Protein AF-A0AB39QKL4-F1 (afdb_monomer_lite)

Sequence (210 aa):
MATTRTFLSDTDLDTLMGALCAEGLPVATLDQIDAANQEAAQIGRTLATQVVADGGHAFLGTPGTDGARLRRMLRPRLRMVLAAFSSGAARLCPHTDQIRPHLLVCDPPALSCMKPACLAAASAERERIGLQWDHQCDACGRRTQTLTPYLLALGPLTISGHLCDSCSRDTATATLDAAESVQALSRKAPCPCGSGRRFKRCHGSTRATA

Structure (mmCIF, N/CA/C/O backbone):
data_AF-A0AB39QKL4-F1
#
_entry.id   AF-A0AB39QKL4-F1
#
loop_
_atom_site.group_PDB
_atom_site.id
_atom_site.type_symbol
_atom_site.label_atom_id
_atom_site.label_alt_id
_atom_site.label_comp_id
_atom_site.label_asym_id
_atom_site.label_entity_id
_atom_site.label_seq_id
_atom_site.pdbx_PDB_ins_code
_atom_site.Cartn_x
_atom_site.Cartn_y
_atom_site.Cartn_z
_atom_site.occupancy
_atom_site.B_iso_or_equiv
_atom_site.auth_seq_id
_atom_site.auth_comp_id
_atom_site.auth_asym_id
_atom_site.auth_atom_id
_atom_site.pdbx_PDB_model_num
ATOM 1 N N . MET A 1 1 ? -21.820 -7.305 11.322 1.00 44.28 1 MET A N 1
ATOM 2 C CA . MET A 1 1 ? -20.900 -8.466 11.303 1.00 44.28 1 MET A CA 1
ATOM 3 C C . MET A 1 1 ? -19.538 -7.974 11.752 1.00 44.28 1 MET A C 1
ATOM 5 O O . MET A 1 1 ? -19.144 -6.912 11.294 1.00 44.28 1 MET A O 1
ATOM 9 N N . ALA A 1 2 ? -18.857 -8.671 12.662 1.00 48.56 2 ALA A N 1
ATOM 10 C CA . ALA A 1 2 ? -17.497 -8.302 13.051 1.00 48.56 2 ALA A CA 1
ATOM 11 C C . ALA A 1 2 ? -16.547 -8.564 11.868 1.00 48.56 2 ALA A C 1
ATOM 13 O O . ALA A 1 2 ? -16.307 -9.716 11.509 1.00 48.56 2 ALA A O 1
ATOM 14 N N . THR A 1 3 ? -16.055 -7.504 11.229 1.00 66.69 3 THR A N 1
ATOM 15 C CA . THR A 1 3 ? -15.073 -7.576 10.143 1.00 66.69 3 THR A CA 1
ATOM 16 C C . THR A 1 3 ? -13.717 -7.934 10.747 1.00 66.69 3 THR A C 1
ATOM 18 O O . THR A 1 3 ? -13.054 -7.119 11.384 1.00 66.69 3 THR A O 1
ATOM 21 N N . THR A 1 4 ? -13.317 -9.199 10.622 1.00 81.62 4 THR A N 1
ATOM 22 C CA . THR A 1 4 ? -12.030 -9.674 11.147 1.00 81.62 4 THR A CA 1
ATOM 23 C C . THR A 1 4 ? -11.013 -9.715 10.014 1.00 81.62 4 THR A C 1
ATOM 25 O O . THR A 1 4 ? -11.306 -10.255 8.952 1.00 81.62 4 THR A O 1
ATOM 28 N N . ARG A 1 5 ? -9.821 -9.150 10.235 1.00 89.62 5 ARG A N 1
ATOM 29 C CA . ARG A 1 5 ? -8.696 -9.251 9.296 1.00 89.62 5 ARG A CA 1
ATOM 30 C C . ARG A 1 5 ? -7.990 -10.591 9.464 1.00 89.62 5 ARG A C 1
ATOM 32 O O . ARG A 1 5 ? -7.639 -10.975 10.580 1.00 89.62 5 ARG A O 1
ATOM 39 N N . THR A 1 6 ? -7.750 -11.277 8.357 1.00 91.94 6 THR A N 1
ATOM 40 C CA . THR A 1 6 ? -6.961 -12.505 8.287 1.00 91.94 6 THR A CA 1
ATOM 41 C C . THR A 1 6 ? -5.550 -12.182 7.814 1.00 91.94 6 THR A C 1
ATOM 43 O O . THR A 1 6 ? -5.356 -11.561 6.773 1.00 91.94 6 THR A O 1
ATOM 46 N N . PHE A 1 7 ? -4.553 -12.636 8.569 1.00 92.00 7 PHE A N 1
ATOM 47 C CA . PHE A 1 7 ? -3.142 -12.448 8.246 1.00 92.00 7 PHE A CA 1
ATOM 48 C C . PHE A 1 7 ? -2.538 -13.792 7.857 1.00 92.00 7 PHE A C 1
ATOM 50 O O . PHE A 1 7 ? -2.534 -14.724 8.660 1.00 92.00 7 PHE A O 1
ATOM 57 N N . LEU A 1 8 ? -2.038 -13.894 6.626 1.00 90.19 8 LEU A N 1
ATOM 58 C CA . LEU A 1 8 ? -1.420 -15.124 6.136 1.00 90.19 8 LEU A CA 1
ATOM 59 C C . LEU A 1 8 ? -0.095 -15.422 6.845 1.00 90.19 8 LEU A C 1
ATOM 61 O O . LEU A 1 8 ? 0.721 -14.517 7.089 1.00 90.19 8 LEU A O 1
ATOM 65 N N . SER A 1 9 ? 0.141 -16.713 7.093 1.00 90.69 9 SER A N 1
ATOM 66 C CA . SER A 1 9 ? 1.425 -17.214 7.581 1.00 90.69 9 SER A CA 1
ATOM 67 C C . SER A 1 9 ? 2.543 -16.966 6.560 1.00 90.69 9 SER A C 1
ATOM 69 O O . SER A 1 9 ? 2.296 -16.599 5.409 1.00 90.69 9 SER A O 1
ATOM 71 N N . ASP A 1 10 ? 3.802 -17.093 6.988 1.00 88.31 10 ASP A N 1
ATOM 72 C CA . ASP A 1 10 ? 4.949 -16.953 6.078 1.00 88.31 10 ASP A CA 1
ATOM 73 C C . ASP A 1 10 ? 4.904 -18.010 4.966 1.00 88.31 10 ASP A C 1
ATOM 75 O O . ASP A 1 10 ? 5.134 -17.681 3.804 1.00 88.31 10 ASP A O 1
ATOM 79 N N . THR A 1 11 ? 4.528 -19.240 5.320 1.00 91.19 11 THR A N 1
ATOM 80 C CA . THR A 1 11 ? 4.404 -20.370 4.397 1.00 91.19 11 THR A CA 1
ATOM 81 C C . THR A 1 11 ? 3.313 -20.141 3.355 1.00 91.19 11 THR A C 1
ATOM 83 O O . THR A 1 11 ? 3.580 -20.271 2.163 1.00 91.19 11 THR A O 1
ATOM 86 N N . ASP A 1 12 ? 2.108 -19.740 3.778 1.00 91.44 12 ASP A N 1
ATOM 87 C CA . ASP A 1 12 ? 0.986 -19.516 2.851 1.00 91.44 12 ASP A CA 1
ATOM 88 C C . ASP A 1 12 ? 1.306 -18.406 1.848 1.00 91.44 12 ASP A C 1
ATOM 90 O O . ASP A 1 12 ? 0.964 -18.483 0.665 1.00 91.44 12 ASP A O 1
ATOM 94 N N . LEU A 1 13 ? 2.000 -17.367 2.317 1.00 89.81 13 LEU A N 1
ATOM 95 C CA . LEU A 1 13 ? 2.409 -16.268 1.462 1.00 89.81 13 LEU A CA 1
ATOM 96 C C . LEU A 1 13 ? 3.478 -16.699 0.450 1.00 89.81 13 LEU A C 1
ATOM 98 O O . LEU A 1 13 ? 3.406 -16.289 -0.705 1.00 89.81 13 LEU A O 1
ATOM 102 N N . ASP A 1 14 ? 4.440 -17.537 0.843 1.00 88.12 14 ASP A N 1
ATOM 103 C CA . ASP A 1 14 ? 5.435 -18.082 -0.086 1.00 88.12 14 ASP A CA 1
ATOM 104 C C . ASP A 1 14 ? 4.800 -18.946 -1.176 1.00 88.12 14 ASP A C 1
ATOM 106 O O . ASP A 1 14 ? 5.176 -18.830 -2.347 1.00 88.12 14 ASP A O 1
ATOM 110 N N . THR A 1 15 ? 3.809 -19.764 -0.814 1.00 89.19 15 THR A N 1
ATOM 111 C CA . THR A 1 15 ? 3.026 -20.545 -1.777 1.00 89.19 15 THR A CA 1
ATOM 112 C C . THR A 1 15 ? 2.304 -19.631 -2.765 1.00 89.19 15 THR A C 1
ATOM 114 O O . THR A 1 15 ? 2.430 -19.822 -3.976 1.00 89.19 15 THR A O 1
ATOM 117 N N . LEU A 1 16 ? 1.614 -18.595 -2.275 1.00 86.69 16 LEU A N 1
ATOM 118 C CA . LEU A 1 16 ? 0.920 -17.624 -3.126 1.00 86.69 16 LEU A CA 1
ATOM 119 C C . LEU A 1 16 ? 1.888 -16.906 -4.077 1.00 86.69 16 LEU A C 1
ATOM 121 O O . LEU A 1 16 ? 1.637 -16.818 -5.277 1.00 86.69 16 LEU A O 1
ATOM 125 N N . MET A 1 17 ? 3.013 -16.414 -3.558 1.00 84.69 17 MET A N 1
ATOM 126 C CA . MET A 1 17 ? 4.015 -15.703 -4.355 1.00 84.69 17 MET A CA 1
ATOM 127 C C . MET A 1 17 ? 4.673 -16.597 -5.411 1.00 84.69 17 MET A C 1
ATOM 129 O O . MET A 1 17 ? 5.060 -16.097 -6.463 1.00 84.69 17 MET A O 1
ATOM 133 N N . GLY A 1 18 ? 4.789 -17.904 -5.156 1.00 82.50 18 GLY A N 1
ATOM 134 C CA . GLY A 1 18 ? 5.235 -18.875 -6.155 1.00 82.50 18 GLY A CA 1
ATOM 135 C C . GLY A 1 18 ? 4.231 -19.082 -7.294 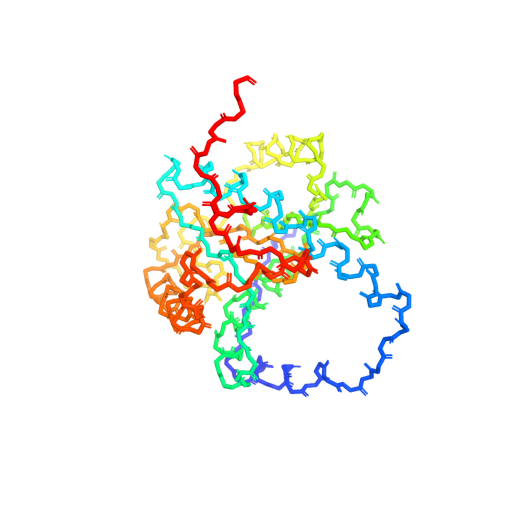1.00 82.50 18 GLY A C 1
ATOM 136 O O . GLY A 1 18 ? 4.643 -19.315 -8.427 1.00 82.50 18 GLY A O 1
ATOM 137 N N . ALA A 1 19 ? 2.932 -18.960 -7.009 1.00 80.62 19 ALA A N 1
ATOM 138 C CA . ALA A 1 19 ? 1.860 -19.186 -7.979 1.00 80.62 19 ALA A CA 1
ATOM 139 C C . ALA A 1 19 ? 1.589 -17.987 -8.909 1.00 80.62 19 ALA A C 1
ATOM 141 O O . ALA A 1 19 ? 1.130 -18.181 -10.032 1.00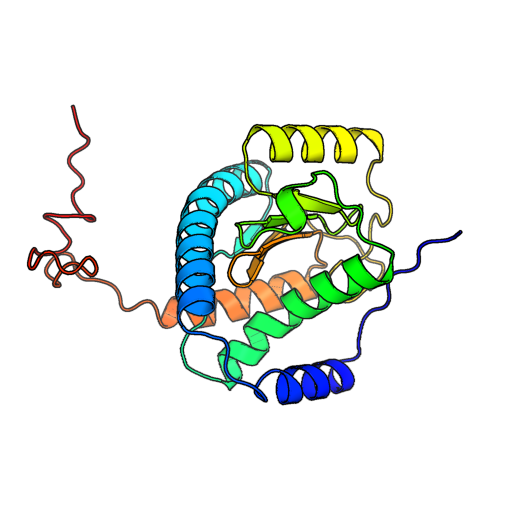 80.62 19 ALA A O 1
ATOM 142 N N . LEU A 1 20 ? 1.899 -16.754 -8.486 1.00 70.06 20 LEU A N 1
ATOM 143 C CA . LEU A 1 20 ? 1.610 -15.518 -9.239 1.00 70.06 20 LEU A CA 1
ATOM 144 C C . LEU A 1 20 ? 2.357 -15.374 -10.589 1.00 70.06 20 LEU A C 1
ATOM 146 O O . LEU A 1 20 ? 2.131 -14.400 -11.300 1.00 70.06 20 LEU A O 1
ATOM 150 N N . CYS A 1 21 ? 3.210 -16.328 -10.975 1.00 57.06 21 CYS A N 1
ATOM 151 C CA . CYS A 1 21 ? 4.013 -16.292 -12.206 1.00 57.06 21 CYS A CA 1
ATOM 152 C C . CYS A 1 21 ? 3.457 -17.145 -13.371 1.00 57.06 21 CYS A C 1
ATOM 154 O O . CYS A 1 21 ? 4.205 -17.438 -14.302 1.00 57.06 21 CYS A O 1
ATOM 156 N N . ALA A 1 22 ? 2.199 -17.599 -13.320 1.00 49.03 22 ALA A N 1
ATOM 157 C CA . ALA A 1 22 ? 1.732 -18.694 -14.181 1.00 49.03 22 ALA A CA 1
ATOM 158 C C . ALA A 1 22 ? 1.174 -18.305 -15.569 1.00 49.03 22 ALA A C 1
ATOM 160 O O . ALA A 1 22 ? 1.175 -19.157 -16.452 1.00 49.03 22 ALA A O 1
ATOM 161 N N . GLU A 1 23 ? 0.740 -17.063 -15.818 1.00 58.62 23 GLU A N 1
ATOM 162 C CA . GLU A 1 23 ? 0.149 -16.677 -17.114 1.00 58.62 23 GLU A CA 1
ATOM 163 C C . GLU A 1 23 ? 0.584 -15.276 -17.571 1.00 58.62 23 GLU A C 1
ATOM 165 O O . GLU A 1 23 ? 0.735 -14.353 -16.770 1.00 58.62 23 GLU A O 1
ATOM 170 N N . GLY A 1 24 ? 0.814 -15.120 -18.879 1.00 62.31 24 GLY A N 1
ATOM 171 C CA . GLY A 1 24 ? 1.211 -13.849 -19.486 1.00 62.31 24 GLY A CA 1
ATOM 172 C C . GLY A 1 24 ? 0.014 -12.924 -19.716 1.00 62.31 24 GLY A C 1
ATOM 173 O O . GLY A 1 24 ? -1.009 -13.345 -20.250 1.00 62.31 24 GLY A O 1
ATOM 174 N N . LEU A 1 25 ? 0.152 -11.650 -19.347 1.00 72.94 25 LEU A N 1
ATOM 175 C CA . LEU A 1 25 ? -0.855 -10.622 -19.622 1.00 72.94 25 LEU A CA 1
ATOM 176 C C . LEU A 1 25 ? -0.749 -10.111 -21.073 1.00 72.94 25 LEU A C 1
ATOM 178 O O . LEU A 1 25 ? 0.354 -10.070 -21.625 1.00 72.94 25 LEU A O 1
ATOM 182 N N . PRO A 1 26 ? -1.857 -9.660 -21.695 1.00 82.06 26 PRO A N 1
ATOM 183 C CA . PRO A 1 26 ? -1.807 -8.982 -22.989 1.00 82.06 26 PRO A CA 1
ATOM 184 C C . PRO A 1 26 ? -0.900 -7.743 -22.952 1.00 82.06 26 PRO A C 1
ATOM 186 O O . PRO A 1 26 ? -0.911 -6.996 -21.975 1.00 82.06 26 PRO A O 1
ATOM 189 N N . VAL A 1 27 ? -0.176 -7.463 -24.043 1.00 74.38 27 VAL A N 1
ATOM 190 C CA . VAL A 1 27 ? 0.754 -6.313 -24.134 1.00 74.38 27 VAL A CA 1
ATOM 191 C C . VAL A 1 27 ? 0.062 -4.986 -23.816 1.00 74.38 27 VAL A C 1
ATOM 193 O O . VAL A 1 27 ? 0.570 -4.209 -23.021 1.00 74.38 27 VAL A O 1
ATOM 196 N N . ALA A 1 28 ? -1.147 -4.761 -24.336 1.00 75.50 28 ALA A N 1
ATOM 197 C CA . ALA A 1 28 ? -1.905 -3.543 -24.043 1.00 75.50 28 ALA A CA 1
ATOM 198 C C . ALA A 1 28 ? -2.238 -3.386 -22.545 1.00 75.50 28 ALA A C 1
ATOM 200 O O . ALA A 1 28 ? -2.311 -2.271 -22.035 1.00 75.50 28 ALA A O 1
ATOM 201 N N . THR A 1 29 ? -2.432 -4.495 -21.826 1.00 75.44 29 THR A N 1
ATOM 202 C CA . THR A 1 29 ? -2.633 -4.487 -20.372 1.00 75.44 29 THR A CA 1
ATOM 203 C C . THR A 1 29 ? -1.330 -4.164 -19.647 1.00 75.44 29 THR A C 1
ATOM 205 O O . THR A 1 29 ? -1.352 -3.392 -18.692 1.00 75.44 29 THR A O 1
ATOM 208 N N . LEU A 1 30 ? -0.198 -4.701 -20.115 1.00 75.75 30 LEU A N 1
ATOM 209 C CA . LEU A 1 30 ? 1.127 -4.364 -19.588 1.00 75.75 30 LEU A CA 1
ATOM 210 C C . LEU A 1 30 ? 1.436 -2.872 -19.770 1.00 75.75 30 LEU A C 1
ATOM 212 O O . LEU A 1 30 ? 1.795 -2.219 -18.797 1.00 75.75 30 LEU A O 1
ATOM 216 N N . ASP A 1 31 ? 1.176 -2.307 -20.952 1.00 74.00 31 ASP A N 1
ATOM 217 C CA . ASP A 1 31 ? 1.364 -0.875 -21.225 1.00 74.00 31 ASP A CA 1
ATOM 218 C C . ASP A 1 31 ? 0.502 0.004 -20.303 1.00 74.00 31 ASP A C 1
ATOM 220 O O . ASP A 1 31 ? 0.953 1.031 -19.791 1.00 74.00 31 ASP A O 1
ATOM 224 N N . GLN A 1 32 ? -0.749 -0.402 -20.051 1.00 79.00 32 GLN A N 1
ATOM 225 C CA . GLN A 1 32 ? -1.641 0.297 -19.119 1.00 79.00 32 GLN A CA 1
ATOM 226 C C . GLN A 1 32 ? -1.157 0.203 -17.669 1.00 79.00 32 GLN A C 1
ATOM 228 O O . GLN A 1 32 ? -1.232 1.191 -16.935 1.00 79.00 32 GLN A O 1
ATOM 233 N N . ILE A 1 33 ? -0.647 -0.959 -17.252 1.00 80.31 33 ILE A N 1
ATOM 234 C CA . ILE A 1 33 ? -0.045 -1.147 -15.928 1.00 80.31 33 ILE A CA 1
ATOM 235 C C . ILE A 1 33 ? 1.204 -0.275 -15.794 1.00 80.31 33 ILE A C 1
ATOM 237 O O . ILE A 1 33 ? 1.368 0.389 -14.774 1.00 80.31 33 ILE A O 1
ATOM 241 N N . ASP A 1 34 ? 2.049 -0.214 -16.819 1.00 77.12 34 ASP A N 1
ATOM 242 C CA . ASP A 1 34 ? 3.257 0.607 -16.818 1.00 77.12 34 ASP A CA 1
ATOM 243 C C . ASP A 1 34 ? 2.939 2.103 -16.781 1.00 77.12 34 ASP A C 1
ATOM 245 O O . ASP A 1 34 ? 3.549 2.844 -16.005 1.00 77.12 34 ASP A O 1
ATOM 249 N N . ALA A 1 35 ? 1.933 2.554 -17.532 1.00 80.75 35 ALA A N 1
ATOM 250 C CA . ALA A 1 35 ? 1.441 3.926 -17.444 1.00 80.75 35 ALA A CA 1
ATOM 251 C C . ALA A 1 35 ? 0.910 4.245 -16.034 1.00 80.75 35 ALA A C 1
ATOM 253 O O . ALA A 1 35 ? 1.275 5.268 -15.447 1.00 80.75 35 ALA A O 1
ATOM 254 N N . ALA A 1 36 ? 0.113 3.344 -15.450 1.00 81.56 36 ALA A N 1
ATOM 255 C CA . ALA A 1 36 ? -0.385 3.492 -14.086 1.00 81.56 36 ALA A CA 1
ATOM 256 C C . ALA A 1 36 ? 0.752 3.470 -13.047 1.00 81.56 36 ALA A C 1
ATOM 258 O O . ALA A 1 36 ? 0.715 4.237 -12.091 1.00 81.56 36 ALA A O 1
ATOM 259 N N . ASN A 1 37 ? 1.797 2.660 -13.237 1.00 81.00 37 ASN A N 1
ATOM 260 C CA . ASN A 1 37 ? 2.985 2.640 -12.376 1.00 81.00 37 ASN A CA 1
ATOM 261 C C . ASN A 1 37 ? 3.710 3.992 -12.385 1.00 81.00 37 ASN A C 1
ATOM 263 O O . ASN A 1 37 ? 4.100 4.503 -11.332 1.00 81.00 37 ASN A O 1
ATOM 267 N N . GLN A 1 38 ? 3.885 4.592 -13.565 1.00 81.00 38 GLN A N 1
ATOM 268 C CA . GLN A 1 38 ? 4.537 5.896 -13.708 1.00 81.00 38 GLN A CA 1
ATOM 269 C C . GLN A 1 38 ? 3.711 7.016 -13.063 1.00 81.00 38 GLN A C 1
ATOM 271 O O . GLN A 1 38 ? 4.260 7.854 -12.340 1.00 81.00 38 GLN A O 1
ATOM 276 N N . GLU A 1 39 ? 2.393 7.007 -13.272 1.00 81.75 39 GLU A N 1
ATOM 277 C CA . GLU A 1 39 ? 1.468 7.958 -12.650 1.00 81.75 39 GLU A CA 1
ATOM 278 C C . GLU A 1 39 ? 1.455 7.794 -11.118 1.00 81.75 39 GLU A C 1
ATOM 280 O O . GLU A 1 39 ? 1.603 8.776 -10.385 1.00 81.75 39 GLU A O 1
ATOM 285 N N . ALA A 1 40 ? 1.388 6.554 -10.621 1.00 81.38 40 ALA A N 1
ATOM 286 C CA . ALA A 1 40 ? 1.445 6.235 -9.195 1.00 81.38 40 ALA A CA 1
ATOM 287 C C . ALA A 1 40 ? 2.757 6.707 -8.558 1.00 81.38 40 ALA A C 1
ATOM 289 O O . ALA A 1 40 ? 2.739 7.279 -7.471 1.00 81.38 40 ALA A O 1
ATOM 290 N N . ALA A 1 41 ? 3.894 6.545 -9.240 1.00 77.88 41 ALA A N 1
ATOM 291 C CA . ALA A 1 41 ? 5.177 7.041 -8.751 1.00 77.88 41 ALA A CA 1
ATOM 292 C C . ALA A 1 41 ? 5.197 8.574 -8.619 1.00 77.88 41 ALA A C 1
ATOM 294 O O . ALA A 1 41 ? 5.815 9.100 -7.692 1.00 77.88 41 ALA A O 1
ATOM 295 N N . GLN A 1 42 ? 4.530 9.304 -9.520 1.00 79.06 42 GLN A N 1
ATOM 296 C CA . GLN A 1 42 ? 4.431 10.763 -9.447 1.00 79.06 42 GLN A CA 1
ATOM 297 C C . GLN A 1 42 ? 3.511 11.219 -8.310 1.00 79.06 42 GLN A C 1
ATOM 299 O O . GLN A 1 42 ? 3.927 12.051 -7.506 1.00 79.06 42 GLN A O 1
ATOM 304 N N . ILE A 1 43 ? 2.297 10.669 -8.216 1.00 79.38 43 ILE A N 1
ATOM 305 C CA . ILE A 1 43 ? 1.329 11.064 -7.178 1.00 79.38 43 ILE A CA 1
ATOM 306 C C . ILE A 1 43 ? 1.796 10.593 -5.795 1.00 79.38 43 ILE A C 1
ATOM 308 O O . ILE A 1 43 ? 1.712 11.332 -4.813 1.00 79.38 43 ILE A O 1
ATOM 312 N N . GLY A 1 44 ? 2.350 9.383 -5.725 1.00 77.38 44 GLY A N 1
ATOM 313 C CA . GLY A 1 44 ? 2.898 8.799 -4.509 1.00 77.38 44 GLY A CA 1
ATOM 314 C C . GLY A 1 44 ? 3.958 9.695 -3.878 1.00 77.38 44 GLY A C 1
ATOM 315 O O . GLY A 1 44 ? 3.926 9.886 -2.669 1.00 77.38 44 GLY A O 1
ATOM 316 N N . ARG A 1 45 ? 4.843 10.323 -4.669 1.00 77.12 45 ARG A N 1
ATOM 317 C CA . ARG A 1 45 ? 5.844 11.272 -4.143 1.00 77.12 45 ARG A CA 1
ATOM 318 C C . ARG A 1 45 ? 5.211 12.429 -3.370 1.00 77.12 45 ARG A C 1
ATOM 320 O O . ARG A 1 45 ? 5.696 12.759 -2.295 1.00 77.12 45 ARG A O 1
ATOM 327 N N . THR A 1 46 ? 4.127 13.011 -3.881 1.00 77.25 46 THR A N 1
ATOM 328 C CA . THR A 1 46 ? 3.406 14.092 -3.193 1.00 77.25 46 THR A CA 1
ATOM 329 C C . THR A 1 46 ? 2.801 13.609 -1.875 1.00 77.25 46 THR A C 1
ATOM 331 O O . THR A 1 46 ? 2.976 14.259 -0.847 1.00 77.25 46 THR A O 1
ATOM 334 N N . LEU A 1 47 ? 2.152 12.440 -1.878 1.00 79.06 47 LEU A N 1
ATOM 335 C CA . LEU A 1 47 ? 1.594 11.839 -0.660 1.00 79.06 47 LEU A CA 1
ATOM 336 C C . LEU A 1 47 ? 2.682 11.463 0.354 1.00 79.06 47 LEU A C 1
ATOM 338 O O . LEU A 1 47 ? 2.497 11.647 1.552 1.00 79.06 47 LEU A O 1
ATOM 342 N N . ALA A 1 48 ? 3.828 10.978 -0.119 1.00 80.06 48 ALA A N 1
ATOM 343 C CA . ALA A 1 48 ? 4.978 10.659 0.715 1.00 80.06 48 ALA A CA 1
ATOM 344 C C . ALA A 1 48 ? 5.523 11.888 1.434 1.00 80.06 48 ALA A C 1
ATOM 346 O O . ALA A 1 48 ? 5.819 11.800 2.620 1.00 80.06 48 ALA A O 1
ATOM 347 N N . THR A 1 49 ? 5.626 13.030 0.748 1.00 75.69 49 THR A N 1
ATOM 348 C CA . THR A 1 49 ? 6.037 14.282 1.392 1.00 75.69 49 THR A CA 1
ATOM 349 C C . THR A 1 49 ? 5.087 14.658 2.524 1.00 75.69 49 THR A C 1
ATOM 351 O O . THR A 1 49 ? 5.560 15.001 3.603 1.00 75.69 49 THR A O 1
ATOM 354 N N . GLN A 1 50 ? 3.775 14.535 2.306 1.00 75.38 50 GLN A N 1
ATOM 355 C CA . GLN A 1 50 ? 2.782 14.817 3.341 1.00 75.38 50 GLN A CA 1
ATOM 356 C C . GLN A 1 50 ? 2.915 13.858 4.529 1.00 75.38 50 GLN A C 1
ATOM 358 O O . GLN A 1 50 ? 3.042 14.300 5.662 1.00 75.38 50 GLN A O 1
ATOM 363 N N . VAL A 1 51 ? 2.981 12.550 4.276 1.00 77.50 51 VAL A N 1
ATOM 364 C CA . VAL A 1 51 ? 3.106 11.552 5.348 1.00 77.50 51 VAL A CA 1
ATOM 365 C C . VAL A 1 51 ? 4.384 11.729 6.156 1.00 77.50 51 VAL A C 1
ATOM 367 O O . VAL A 1 51 ? 4.342 11.617 7.375 1.00 77.50 51 VAL A O 1
ATOM 370 N N . VAL A 1 52 ? 5.508 12.047 5.511 1.00 74.44 52 VAL A N 1
ATOM 371 C CA . VAL A 1 52 ? 6.760 12.345 6.220 1.00 74.44 52 VAL A CA 1
ATOM 372 C C . VAL A 1 52 ? 6.637 13.624 7.051 1.00 74.44 52 VAL A C 1
ATOM 374 O O . VAL A 1 52 ? 7.125 13.656 8.179 1.00 74.44 52 VAL A O 1
ATOM 377 N N . ALA A 1 53 ? 5.973 14.663 6.534 1.00 71.00 53 ALA A N 1
ATOM 378 C CA . ALA A 1 53 ? 5.708 15.886 7.292 1.00 71.00 53 ALA A CA 1
ATOM 379 C C . ALA A 1 53 ? 4.830 15.623 8.530 1.00 71.00 53 ALA A C 1
ATOM 381 O O . ALA A 1 53 ? 5.062 16.221 9.578 1.00 71.00 53 ALA A O 1
ATOM 382 N N . ASP A 1 54 ? 3.907 14.664 8.437 1.00 73.12 54 ASP A N 1
ATOM 383 C CA . ASP A 1 54 ? 3.041 14.213 9.534 1.00 73.12 54 ASP A CA 1
ATOM 384 C C . ASP A 1 54 ? 3.740 13.211 10.485 1.00 73.12 54 ASP A C 1
ATOM 386 O O . ASP A 1 54 ? 3.095 12.560 11.310 1.00 73.12 54 ASP A O 1
ATOM 390 N N . GLY A 1 55 ? 5.067 13.057 10.380 1.00 74.44 55 GLY A N 1
ATOM 391 C CA . GLY A 1 55 ? 5.866 12.169 11.231 1.00 74.44 55 GLY A CA 1
ATOM 392 C C . GLY A 1 55 ? 5.745 10.683 10.884 1.00 74.44 55 GLY A C 1
ATOM 393 O O . GLY A 1 55 ? 6.069 9.830 11.709 1.00 74.44 55 GLY A O 1
ATOM 394 N N . GLY A 1 56 ? 5.242 10.356 9.696 1.00 78.69 56 GLY A N 1
ATOM 395 C CA . GLY A 1 56 ? 5.163 9.003 9.155 1.00 78.69 56 GLY A CA 1
ATOM 396 C C . GLY A 1 56 ? 6.367 8.617 8.290 1.00 78.69 56 GLY A C 1
ATOM 397 O O . GLY A 1 56 ? 7.326 9.370 8.115 1.00 78.69 56 GLY A O 1
ATOM 398 N N . HIS A 1 57 ? 6.308 7.420 7.707 1.00 81.81 57 HIS A N 1
ATOM 399 C CA . HIS A 1 57 ? 7.369 6.878 6.857 1.00 81.81 57 HIS A CA 1
ATOM 400 C C . HIS A 1 57 ? 6.855 6.567 5.452 1.00 81.81 57 HIS A C 1
ATOM 402 O O . HIS A 1 57 ? 5.800 5.964 5.283 1.00 81.81 57 HIS A O 1
ATOM 408 N N . ALA A 1 58 ? 7.623 6.912 4.420 1.00 83.06 58 ALA A N 1
ATOM 409 C CA . ALA A 1 58 ? 7.262 6.610 3.039 1.00 83.06 58 ALA A CA 1
ATOM 410 C C . ALA A 1 58 ? 8.383 5.851 2.322 1.00 83.06 58 ALA A C 1
ATOM 412 O O . ALA A 1 58 ? 9.496 6.350 2.171 1.00 83.06 58 ALA A O 1
ATOM 413 N N . PHE A 1 59 ? 8.061 4.653 1.838 1.00 81.56 59 PHE A N 1
ATOM 414 C CA . PHE A 1 59 ? 8.968 3.774 1.106 1.00 81.56 59 PHE A CA 1
ATOM 415 C C . PHE A 1 59 ? 8.414 3.535 -0.297 1.00 81.56 59 PHE A C 1
ATOM 417 O O . PHE A 1 59 ? 7.723 2.550 -0.584 1.00 81.56 59 PHE A O 1
ATOM 424 N N . LEU A 1 60 ? 8.710 4.486 -1.179 1.00 74.00 60 LEU A N 1
ATOM 425 C CA . LEU A 1 60 ? 8.304 4.456 -2.577 1.00 74.00 60 LEU A CA 1
ATOM 426 C C . LEU A 1 60 ? 9.517 4.109 -3.436 1.00 74.00 60 LEU A C 1
ATOM 428 O O . LEU A 1 60 ? 10.501 4.844 -3.457 1.00 74.00 60 LEU A O 1
ATOM 432 N N . GLY A 1 61 ? 9.462 2.981 -4.138 1.00 65.44 61 GLY A N 1
ATOM 433 C CA . GLY A 1 61 ? 10.566 2.545 -4.984 1.00 65.44 61 GLY A CA 1
ATOM 434 C C . GLY A 1 61 ? 10.244 1.288 -5.774 1.00 65.44 61 GLY A C 1
ATOM 435 O O . GLY A 1 61 ? 9.440 0.452 -5.349 1.00 65.44 61 GLY A O 1
ATOM 436 N N . THR A 1 62 ? 10.893 1.161 -6.928 1.00 61.03 62 THR A N 1
ATOM 437 C CA . THR A 1 62 ? 10.863 -0.054 -7.738 1.00 61.03 62 THR A CA 1
ATOM 438 C C . THR A 1 62 ? 11.829 -1.076 -7.142 1.00 61.03 62 THR A C 1
ATOM 440 O O . THR A 1 62 ? 12.997 -0.740 -6.926 1.00 61.03 62 THR A O 1
ATOM 443 N N . PRO A 1 63 ? 11.375 -2.304 -6.847 1.00 61.31 63 PRO A N 1
ATOM 444 C CA . PRO A 1 63 ? 12.271 -3.359 -6.399 1.00 61.31 63 PRO A CA 1
ATOM 445 C C . PRO A 1 63 ? 13.300 -3.681 -7.492 1.00 61.31 63 PRO A C 1
ATOM 447 O O . PRO A 1 63 ? 13.016 -3.559 -8.683 1.00 61.31 63 PRO A O 1
ATOM 450 N N . GLY A 1 64 ? 14.506 -4.076 -7.081 1.00 64.00 64 GLY A N 1
ATOM 451 C CA . GLY A 1 64 ? 15.530 -4.565 -8.006 1.00 64.00 64 GLY A CA 1
ATOM 452 C C . GLY A 1 64 ? 15.144 -5.903 -8.653 1.00 64.00 64 GLY A C 1
ATOM 453 O O . GLY A 1 64 ? 14.131 -6.508 -8.311 1.00 64.00 64 GLY A O 1
ATOM 454 N N . THR A 1 65 ? 15.984 -6.393 -9.565 1.00 67.44 65 THR A N 1
ATOM 455 C CA . THR A 1 65 ? 15.753 -7.647 -10.311 1.00 67.44 65 THR A CA 1
ATOM 456 C C . THR A 1 65 ? 16.106 -8.922 -9.534 1.00 67.44 65 THR A C 1
ATOM 458 O O . THR A 1 65 ? 15.823 -10.021 -10.004 1.00 67.44 65 THR A O 1
ATOM 461 N N . ASP A 1 66 ? 16.707 -8.807 -8.345 1.00 81.00 66 ASP A N 1
ATOM 462 C CA . ASP A 1 66 ? 17.002 -9.950 -7.473 1.00 81.00 66 ASP A CA 1
ATOM 463 C C . ASP A 1 66 ? 15.707 -10.525 -6.876 1.00 81.00 66 ASP A C 1
ATOM 465 O O . ASP A 1 66 ? 15.026 -9.871 -6.084 1.00 81.00 66 ASP A O 1
ATOM 469 N N . GLY A 1 67 ? 15.389 -11.774 -7.227 1.00 78.00 67 GLY A N 1
ATOM 470 C CA . GLY A 1 67 ? 14.183 -12.468 -6.780 1.00 78.00 67 GLY A CA 1
ATOM 471 C C . GLY A 1 67 ? 14.083 -12.644 -5.261 1.00 78.00 67 GLY A C 1
ATOM 472 O O . GLY A 1 67 ? 12.987 -12.532 -4.711 1.00 78.00 67 GLY A O 1
ATOM 473 N N . ALA A 1 68 ? 15.195 -12.866 -4.554 1.00 81.38 68 ALA A N 1
ATOM 474 C CA . ALA A 1 68 ? 15.174 -13.004 -3.096 1.00 81.38 68 ALA A CA 1
ATOM 475 C C . ALA A 1 68 ? 14.877 -11.657 -2.424 1.00 81.38 68 ALA A C 1
ATOM 477 O O . ALA A 1 68 ? 14.043 -11.574 -1.517 1.00 81.38 68 ALA A O 1
ATOM 478 N N . ARG A 1 69 ? 15.512 -10.584 -2.907 1.00 79.69 69 ARG A N 1
ATOM 479 C CA . ARG A 1 69 ? 15.225 -9.207 -2.482 1.00 79.69 69 ARG A CA 1
ATOM 480 C C . ARG A 1 69 ? 13.786 -8.806 -2.800 1.00 79.69 69 ARG A C 1
ATOM 482 O O . ARG A 1 69 ? 13.094 -8.294 -1.921 1.00 79.69 69 ARG A O 1
ATOM 489 N N . LEU A 1 70 ? 13.316 -9.081 -4.016 1.00 79.31 70 LEU A N 1
ATOM 490 C CA . LEU A 1 70 ? 11.943 -8.816 -4.440 1.00 79.31 70 LEU A CA 1
ATOM 491 C C . LEU A 1 70 ? 10.948 -9.494 -3.493 1.00 79.31 70 LEU A C 1
ATOM 493 O O . LEU A 1 70 ? 10.027 -8.840 -3.007 1.00 79.31 70 LEU A O 1
ATOM 497 N N . ARG A 1 71 ? 11.171 -10.770 -3.149 1.00 84.38 71 ARG A N 1
ATOM 498 C CA . ARG A 1 71 ? 10.312 -11.487 -2.197 1.00 84.38 71 ARG A CA 1
ATOM 499 C C . ARG A 1 71 ? 10.244 -10.800 -0.833 1.00 84.38 71 ARG A C 1
ATOM 501 O O . ARG A 1 71 ? 9.146 -10.610 -0.311 1.00 84.38 71 ARG A O 1
ATOM 508 N N . ARG A 1 72 ? 11.388 -10.375 -0.280 1.00 83.75 72 ARG A N 1
ATOM 509 C CA . ARG A 1 72 ? 11.436 -9.644 1.002 1.00 83.75 72 ARG A CA 1
ATOM 510 C C . ARG A 1 72 ? 10.662 -8.327 0.947 1.00 83.75 72 ARG A C 1
ATOM 512 O O . ARG A 1 72 ? 9.928 -8.022 1.879 1.00 83.75 72 ARG A O 1
ATOM 519 N N . MET A 1 73 ? 10.783 -7.574 -0.147 1.00 83.12 73 MET A N 1
ATOM 520 C CA . MET A 1 73 ? 10.079 -6.297 -0.317 1.00 83.12 73 MET A CA 1
ATOM 521 C C . MET A 1 73 ? 8.568 -6.463 -0.503 1.00 83.12 73 MET A C 1
ATOM 523 O O . MET A 1 73 ? 7.789 -5.662 0.013 1.00 83.12 73 MET A O 1
ATOM 527 N N . LEU A 1 74 ? 8.146 -7.479 -1.259 1.00 85.81 74 LEU A N 1
ATOM 528 C CA . LEU A 1 74 ? 6.736 -7.725 -1.560 1.00 85.81 74 LEU A CA 1
ATOM 529 C C . LEU A 1 74 ? 5.978 -8.303 -0.365 1.00 85.81 74 LEU A C 1
ATOM 531 O O . LEU A 1 74 ? 4.810 -7.975 -0.179 1.00 85.81 74 LEU A O 1
ATOM 535 N N . ARG A 1 75 ? 6.631 -9.125 0.462 1.00 88.12 75 ARG A N 1
ATOM 536 C CA . ARG A 1 75 ? 6.008 -9.839 1.584 1.00 88.12 75 ARG A CA 1
ATOM 537 C C . ARG A 1 75 ? 5.160 -8.953 2.517 1.00 88.12 75 ARG A C 1
ATOM 539 O O . ARG A 1 75 ? 3.971 -9.244 2.659 1.00 88.12 75 ARG A O 1
ATOM 546 N N . PRO A 1 76 ? 5.690 -7.882 3.141 1.00 88.88 76 PRO A N 1
ATOM 547 C CA . PRO A 1 76 ? 4.887 -7.046 4.037 1.00 88.88 76 PRO A CA 1
ATOM 548 C C . PRO A 1 76 ? 3.740 -6.341 3.298 1.00 88.88 76 PRO A C 1
ATOM 550 O O . PRO A 1 76 ? 2.639 -6.236 3.831 1.00 88.88 76 PRO A O 1
ATOM 553 N N . ARG A 1 77 ? 3.960 -5.939 2.041 1.00 91.50 77 ARG A N 1
ATOM 554 C CA . ARG A 1 77 ? 2.966 -5.248 1.204 1.00 91.50 77 ARG A CA 1
ATOM 555 C C . ARG A 1 77 ? 1.800 -6.167 0.859 1.00 91.50 77 ARG A C 1
ATOM 557 O O . ARG A 1 77 ? 0.650 -5.803 1.065 1.00 91.50 77 ARG A O 1
ATOM 564 N N . LEU A 1 78 ? 2.097 -7.377 0.387 1.00 91.69 78 LEU A N 1
ATOM 565 C CA . LEU A 1 78 ? 1.088 -8.380 0.055 1.00 91.69 78 LEU A CA 1
ATOM 566 C C . LEU A 1 78 ? 0.272 -8.775 1.284 1.00 91.69 78 LEU A C 1
ATOM 568 O O . LEU A 1 78 ? -0.946 -8.870 1.187 1.00 91.69 78 LEU A O 1
ATOM 572 N N . ARG A 1 79 ? 0.905 -8.931 2.453 1.00 92.81 79 ARG A N 1
ATOM 573 C CA . ARG A 1 79 ? 0.174 -9.178 3.703 1.00 92.81 79 ARG A CA 1
ATOM 574 C C . ARG A 1 79 ? -0.826 -8.081 4.025 1.00 92.81 79 ARG A C 1
ATOM 576 O O . ARG A 1 79 ? -1.977 -8.401 4.292 1.00 92.81 79 ARG A O 1
ATOM 583 N N . MET A 1 80 ? -0.405 -6.819 3.964 1.00 94.44 80 MET A N 1
ATOM 584 C CA . MET A 1 80 ? -1.286 -5.676 4.222 1.00 94.44 80 MET A CA 1
ATOM 585 C C . MET A 1 80 ? -2.471 -5.646 3.255 1.00 94.44 80 MET A C 1
ATOM 587 O O . MET A 1 80 ? -3.611 -5.466 3.678 1.00 94.44 80 MET A O 1
ATOM 591 N N . VAL A 1 81 ? -2.210 -5.875 1.963 1.00 94.25 81 VAL A N 1
ATOM 592 C CA . VAL A 1 81 ? -3.252 -5.953 0.932 1.00 94.25 81 VAL A CA 1
ATOM 593 C C . VAL A 1 81 ? -4.253 -7.058 1.253 1.00 94.25 81 VAL A C 1
ATOM 595 O O . VAL A 1 81 ? -5.451 -6.803 1.349 1.00 94.25 81 VAL A O 1
ATOM 598 N N . LEU A 1 82 ? -3.767 -8.282 1.449 1.00 94.06 82 LEU A N 1
ATOM 599 C CA . LEU A 1 82 ? -4.614 -9.451 1.676 1.00 94.06 82 LEU A CA 1
ATOM 600 C C . LEU A 1 82 ? -5.403 -9.328 2.985 1.00 94.06 82 LEU A C 1
ATOM 602 O O . LEU A 1 82 ? -6.592 -9.640 3.009 1.00 94.06 82 LEU A O 1
ATOM 606 N N . ALA A 1 83 ? -4.785 -8.795 4.042 1.00 93.31 83 ALA A N 1
ATOM 607 C CA . ALA A 1 83 ? -5.452 -8.533 5.311 1.00 93.31 83 ALA A CA 1
ATOM 608 C C . ALA A 1 83 ? -6.569 -7.491 5.163 1.00 93.31 83 ALA A C 1
ATOM 610 O O . ALA A 1 83 ? -7.684 -7.734 5.624 1.00 93.31 83 ALA A O 1
ATOM 611 N N . ALA A 1 84 ? -6.321 -6.377 4.470 1.00 93.06 84 ALA A N 1
ATOM 612 C CA . ALA A 1 84 ? -7.350 -5.370 4.214 1.00 93.06 84 ALA A CA 1
ATOM 613 C C . ALA A 1 84 ? -8.533 -5.964 3.427 1.00 93.06 84 ALA A C 1
ATOM 615 O O . ALA A 1 84 ? -9.691 -5.825 3.831 1.00 93.06 84 ALA A O 1
ATOM 616 N N . PHE A 1 85 ? -8.253 -6.703 2.348 1.00 92.62 85 PHE A N 1
ATOM 617 C CA . PHE A 1 85 ? -9.299 -7.336 1.543 1.00 92.62 85 PHE A CA 1
ATOM 618 C C . PHE A 1 85 ? -10.079 -8.415 2.304 1.00 92.62 85 PHE A C 1
ATOM 620 O O . PHE A 1 85 ? -11.295 -8.489 2.140 1.00 92.62 85 PHE A O 1
ATOM 627 N N . SER A 1 86 ? -9.433 -9.192 3.181 1.00 92.69 86 SER A N 1
ATOM 628 C CA . SER A 1 86 ? -10.097 -10.243 3.976 1.00 92.69 86 SER A CA 1
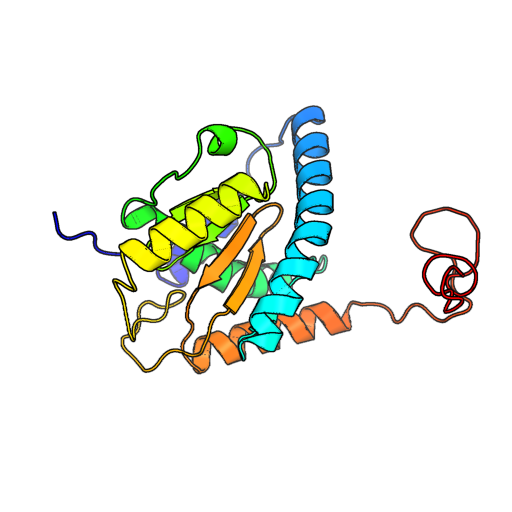ATOM 629 C C . SER A 1 86 ? -11.208 -9.717 4.894 1.00 92.69 86 SER A C 1
ATOM 631 O O . SER A 1 86 ? -12.171 -10.425 5.173 1.00 92.69 86 SER A O 1
ATOM 633 N N . SER A 1 87 ? -11.108 -8.455 5.318 1.00 89.69 87 SER A N 1
ATOM 634 C CA . SER A 1 87 ? -12.118 -7.790 6.147 1.00 89.69 87 SER A CA 1
ATOM 635 C C . SER A 1 87 ? -13.194 -7.038 5.356 1.00 89.69 87 SER A C 1
ATOM 637 O O . SER A 1 87 ? -14.074 -6.437 5.966 1.00 89.69 87 SER A O 1
ATOM 639 N N . GLY A 1 88 ? -13.144 -7.081 4.019 1.00 88.25 88 GLY A N 1
ATOM 640 C CA . GLY A 1 88 ? -14.105 -6.415 3.138 1.00 88.25 88 GLY A CA 1
ATOM 641 C C . GLY A 1 88 ? -13.746 -4.961 2.835 1.00 88.25 88 GLY A C 1
ATOM 642 O O . GLY A 1 88 ? -14.489 -4.056 3.206 1.00 88.25 88 GLY A O 1
ATOM 643 N N . ALA A 1 89 ? -12.620 -4.733 2.148 1.00 88.81 89 ALA A N 1
ATOM 644 C CA . ALA A 1 89 ? -12.180 -3.388 1.774 1.00 88.81 89 ALA A CA 1
ATOM 645 C C . ALA A 1 89 ? -13.259 -2.620 0.984 1.00 88.81 89 ALA A C 1
ATOM 647 O O . ALA A 1 89 ? -13.697 -3.052 -0.086 1.00 88.81 89 ALA A O 1
ATOM 648 N N . ALA A 1 90 ? -13.665 -1.461 1.506 1.00 89.31 90 ALA A N 1
ATOM 649 C CA . ALA A 1 90 ? -14.669 -0.609 0.887 1.00 89.31 90 ALA A CA 1
ATOM 650 C C . ALA A 1 90 ? -14.121 0.037 -0.391 1.00 89.31 90 ALA A C 1
ATOM 652 O O . ALA A 1 90 ? -12.994 0.525 -0.423 1.00 89.31 90 ALA A O 1
ATOM 653 N N . ARG A 1 91 ? -14.926 0.097 -1.451 1.00 90.50 91 ARG A N 1
ATOM 654 C CA . ARG A 1 91 ? -14.580 0.836 -2.672 1.00 90.50 91 ARG A CA 1
ATOM 655 C C . ARG A 1 91 ? -15.200 2.220 -2.596 1.00 90.50 91 ARG A C 1
ATOM 657 O O . ARG A 1 91 ? -16.411 2.361 -2.721 1.00 90.50 91 ARG A O 1
ATOM 664 N N . LEU A 1 92 ? -14.371 3.238 -2.394 1.00 88.25 92 LEU A N 1
ATOM 665 C CA . LEU A 1 92 ? -14.845 4.606 -2.159 1.00 88.25 92 LEU A CA 1
ATOM 666 C C . LEU A 1 92 ? -15.122 5.385 -3.448 1.00 88.25 92 LEU A C 1
ATOM 668 O O . LEU A 1 92 ? -15.690 6.473 -3.408 1.00 88.25 92 LEU A O 1
ATOM 672 N N . CYS A 1 93 ? -14.722 4.854 -4.606 1.00 87.31 93 CYS A N 1
ATOM 673 C CA . CYS A 1 93 ? -15.027 5.466 -5.892 1.00 87.31 93 CYS A CA 1
ATOM 674 C C . CYS A 1 93 ? -15.270 4.412 -6.991 1.00 87.31 93 CYS A C 1
ATOM 676 O O . CYS A 1 93 ? -14.670 3.330 -6.954 1.00 87.31 93 CYS A O 1
ATOM 678 N N . PRO A 1 94 ? -16.085 4.736 -8.015 1.00 85.88 94 PRO A N 1
ATOM 679 C CA . PRO A 1 94 ? -16.377 3.827 -9.128 1.00 85.88 94 PRO A CA 1
ATOM 680 C C . PRO A 1 94 ? -15.183 3.624 -10.073 1.00 85.88 94 PRO A C 1
ATOM 682 O O . PRO A 1 94 ? -15.186 2.725 -10.903 1.00 85.88 94 PRO A O 1
ATOM 685 N N . HIS A 1 95 ? -14.131 4.442 -9.963 1.00 87.75 95 HIS A N 1
ATOM 686 C CA . HIS A 1 95 ? -12.928 4.296 -10.785 1.00 87.75 95 HIS A CA 1
ATOM 687 C C . HIS A 1 95 ? -12.043 3.112 -10.364 1.00 87.75 95 HIS A C 1
ATOM 689 O O . HIS A 1 95 ? -11.053 2.857 -11.043 1.00 87.75 95 HIS A O 1
ATOM 695 N N . THR A 1 96 ? -12.378 2.416 -9.267 1.00 84.44 96 THR A N 1
ATOM 696 C CA . THR A 1 96 ? -11.572 1.299 -8.739 1.00 84.44 96 THR A CA 1
ATOM 697 C C . THR A 1 96 ? -11.529 0.071 -9.644 1.00 84.44 96 THR A C 1
ATOM 699 O O . THR A 1 96 ? -10.653 -0.771 -9.482 1.00 84.44 96 THR A O 1
ATOM 702 N N . ASP A 1 97 ? -12.434 -0.012 -10.619 1.00 82.44 97 ASP A N 1
ATOM 703 C CA . ASP A 1 97 ? -12.462 -1.085 -11.618 1.00 82.44 97 ASP A CA 1
ATOM 704 C C . ASP A 1 97 ? -11.603 -0.782 -12.859 1.00 82.44 97 ASP A C 1
ATOM 706 O O . ASP A 1 97 ? -11.503 -1.602 -13.767 1.00 82.44 97 ASP A O 1
ATOM 710 N N . GLN A 1 98 ? -10.973 0.396 -12.921 1.00 81.62 98 GLN A N 1
ATOM 711 C CA . GLN A 1 98 ? -10.063 0.772 -14.005 1.00 81.62 98 GLN A CA 1
ATOM 712 C C . GLN A 1 98 ? -8.615 0.486 -13.606 1.00 81.62 98 GLN A C 1
ATOM 714 O O . GLN A 1 98 ? -8.244 0.653 -12.449 1.00 81.62 98 GLN A O 1
ATOM 719 N N . ILE A 1 99 ? -7.754 0.148 -14.567 1.00 76.50 99 ILE A N 1
ATOM 720 C CA . ILE A 1 99 ? -6.306 0.075 -14.326 1.00 76.50 99 ILE A CA 1
ATOM 721 C C . ILE A 1 99 ? -5.782 1.505 -14.143 1.00 76.50 99 ILE A C 1
ATOM 723 O O . ILE A 1 99 ? -5.618 2.251 -15.107 1.00 76.50 99 ILE A O 1
ATOM 727 N N . ARG A 1 100 ? -5.596 1.914 -12.885 1.00 81.69 100 ARG A N 1
ATOM 728 C CA . ARG A 1 100 ? -5.145 3.250 -12.472 1.00 81.69 100 ARG A CA 1
ATOM 729 C C . ARG A 1 100 ? -4.326 3.176 -11.186 1.00 81.69 100 ARG A C 1
ATOM 731 O O . ARG A 1 100 ? -4.368 2.157 -10.492 1.00 81.69 100 ARG A O 1
ATOM 738 N N . PRO A 1 101 ? -3.632 4.264 -10.826 1.00 84.06 101 PRO A N 1
ATOM 739 C CA . PRO A 1 101 ? -3.088 4.413 -9.491 1.00 84.06 101 PRO A CA 1
ATOM 740 C C . PRO A 1 101 ? -4.187 4.362 -8.429 1.00 84.06 101 PRO A C 1
ATOM 742 O O . PRO A 1 101 ? -5.168 5.115 -8.496 1.00 84.06 101 PRO A O 1
ATOM 745 N N . HIS A 1 102 ? -3.996 3.510 -7.428 1.00 91.50 102 HIS A N 1
ATOM 746 C CA . HIS A 1 102 ? -4.910 3.377 -6.297 1.00 91.50 102 HIS A CA 1
ATOM 747 C C . HIS A 1 102 ? -4.208 3.639 -4.975 1.00 91.50 102 HIS A C 1
ATOM 749 O O . HIS A 1 102 ? -3.041 3.305 -4.803 1.00 91.50 102 HIS A O 1
ATOM 755 N N . LEU A 1 103 ? -4.952 4.202 -4.032 1.00 91.81 103 LEU A N 1
ATOM 756 C CA . LEU A 1 103 ? -4.613 4.234 -2.622 1.00 91.81 103 LEU A CA 1
ATOM 757 C C . LEU A 1 103 ? -5.463 3.184 -1.902 1.00 91.81 103 LEU A C 1
ATOM 759 O O . LEU A 1 103 ? -6.692 3.277 -1.903 1.00 91.81 103 LEU A O 1
ATOM 763 N N . LEU A 1 104 ? -4.805 2.205 -1.289 1.00 93.38 104 LEU A N 1
ATOM 764 C CA . LEU A 1 104 ? -5.391 1.328 -0.283 1.00 93.38 104 LEU A CA 1
ATOM 765 C C . LEU A 1 104 ? -5.059 1.890 1.098 1.00 93.38 104 LEU A C 1
ATOM 767 O O . LEU A 1 104 ? -3.889 2.010 1.442 1.00 93.38 104 LEU A O 1
ATOM 771 N N . VAL A 1 105 ? -6.070 2.198 1.896 1.00 91.94 105 VAL A N 1
ATOM 772 C CA . VAL A 1 105 ? -5.941 2.468 3.331 1.00 91.94 105 VAL A CA 1
ATOM 773 C C . VAL A 1 105 ? -6.220 1.162 4.066 1.00 91.94 105 VAL A C 1
ATOM 775 O O . VAL A 1 105 ? -7.221 0.518 3.774 1.00 91.94 105 VAL A O 1
ATOM 778 N N . CYS A 1 106 ? -5.339 0.738 4.972 1.00 92.19 106 CYS A N 1
ATOM 779 C CA . CYS A 1 106 ? -5.476 -0.522 5.710 1.00 92.19 106 CYS A CA 1
ATOM 780 C C . CYS A 1 106 ? -6.342 -0.413 6.973 1.00 92.19 106 CYS A C 1
ATOM 782 O O . CYS A 1 106 ? -6.783 -1.449 7.473 1.00 92.19 106 CYS A O 1
ATOM 784 N N . ASP A 1 107 ? -6.591 0.806 7.463 1.00 89.75 107 ASP A N 1
ATOM 785 C CA . ASP A 1 107 ? -7.470 1.078 8.600 1.00 89.75 107 ASP A CA 1
ATOM 786 C C . ASP A 1 107 ? -8.205 2.442 8.470 1.00 89.75 107 ASP A C 1
ATOM 788 O O . ASP A 1 107 ? -7.560 3.490 8.593 1.00 89.75 107 ASP A O 1
ATOM 792 N N . PRO A 1 108 ? -9.525 2.457 8.190 1.00 89.62 108 PRO A N 1
ATOM 793 C CA . PRO A 1 108 ? -10.313 1.311 7.769 1.00 89.62 108 PRO A CA 1
ATOM 794 C C . PRO A 1 108 ? -9.956 0.875 6.330 1.00 89.62 108 PRO A C 1
ATOM 796 O O . PRO A 1 108 ? -9.665 1.735 5.498 1.00 89.62 108 PRO A O 1
ATOM 799 N N . PRO A 1 109 ? -9.992 -0.436 6.010 1.00 92.00 109 PRO A N 1
ATOM 800 C CA . PRO A 1 109 ? -9.821 -1.014 4.688 1.00 92.00 109 PRO A CA 1
ATOM 801 C C . PRO A 1 109 ? -10.674 -0.315 3.646 1.00 92.00 109 PRO A C 1
ATOM 803 O O . PRO A 1 109 ? -11.884 -0.529 3.556 1.00 92.00 109 PRO A O 1
ATOM 806 N N . ALA A 1 110 ? -10.024 0.509 2.839 1.00 92.00 110 ALA A N 1
ATOM 807 C CA . ALA A 1 110 ? -10.677 1.291 1.813 1.00 92.00 110 ALA A CA 1
ATOM 808 C C . ALA A 1 110 ? -9.772 1.454 0.597 1.00 92.00 110 ALA A C 1
ATOM 810 O O . ALA A 1 110 ? -8.579 1.719 0.720 1.00 92.00 110 ALA A O 1
ATOM 811 N N . LEU A 1 111 ? -10.356 1.327 -0.588 1.00 92.31 111 LEU A N 1
ATOM 812 C CA . LEU A 1 111 ? -9.697 1.504 -1.869 1.00 92.31 111 LEU A CA 1
ATOM 813 C C . LEU A 1 111 ? -10.292 2.716 -2.586 1.00 92.31 111 LEU A C 1
ATOM 815 O O . LEU A 1 111 ? -11.507 2.811 -2.786 1.00 92.31 111 LEU A O 1
ATOM 819 N N . SER A 1 112 ? -9.425 3.628 -3.010 1.00 93.12 112 SER A N 1
ATOM 820 C CA . SER A 1 112 ? -9.787 4.805 -3.800 1.00 93.12 112 SER A CA 1
ATOM 821 C C . SER A 1 112 ? -8.771 5.016 -4.916 1.00 93.12 112 SER A C 1
ATOM 823 O O . SER A 1 112 ? -7.595 4.696 -4.751 1.00 93.12 112 SER A O 1
ATOM 825 N N . CYS A 1 113 ? -9.185 5.539 -6.071 1.00 91.88 113 CYS A N 1
ATOM 826 C CA . CYS A 1 113 ? -8.210 5.957 -7.076 1.00 91.88 113 CYS A CA 1
ATOM 827 C C . CYS A 1 113 ? -7.505 7.238 -6.615 1.00 91.88 113 CYS A C 1
ATOM 829 O O . CYS A 1 113 ? -8.054 8.033 -5.850 1.00 91.88 113 CYS A O 1
ATOM 831 N N . MET A 1 114 ? -6.292 7.478 -7.104 1.00 89.69 114 MET A N 1
ATOM 832 C CA . MET A 1 114 ? -5.479 8.605 -6.634 1.00 89.69 114 MET A CA 1
ATOM 833 C C . MET A 1 114 ? -5.841 9.954 -7.284 1.00 89.69 114 MET A C 1
ATOM 835 O O . MET A 1 114 ? -5.065 10.906 -7.215 1.00 89.69 114 MET A O 1
ATOM 839 N N . LYS A 1 115 ? -7.024 10.077 -7.905 1.00 88.38 115 LYS A N 1
ATOM 840 C CA . LYS A 1 115 ? -7.520 11.383 -8.364 1.00 88.38 115 LYS A CA 1
ATOM 841 C C . LYS A 1 115 ? -7.757 12.293 -7.152 1.00 88.38 115 LYS A C 1
ATOM 843 O O . LYS A 1 115 ? -8.354 11.823 -6.184 1.00 88.38 115 LYS A O 1
ATOM 848 N N . PRO A 1 116 ? -7.421 13.596 -7.216 1.00 86.81 116 PRO A N 1
ATOM 849 C CA . PRO A 1 116 ? -7.560 14.506 -6.074 1.00 86.81 116 PRO A CA 1
ATOM 850 C C . PRO A 1 116 ? -8.944 14.480 -5.409 1.00 86.81 116 PRO A C 1
ATOM 852 O O . PRO A 1 116 ? -9.039 14.378 -4.191 1.00 86.81 116 PRO A O 1
ATOM 855 N N . ALA A 1 117 ? -10.021 14.472 -6.202 1.00 88.81 117 ALA A N 1
ATOM 856 C CA . ALA A 1 117 ? -11.388 14.395 -5.680 1.00 88.81 117 ALA A CA 1
ATOM 857 C C . ALA A 1 117 ? -11.679 13.076 -4.935 1.00 88.81 117 ALA A C 1
ATOM 859 O O . ALA A 1 117 ? -12.359 13.074 -3.913 1.00 88.81 117 ALA A O 1
ATOM 860 N N . CYS A 1 118 ? -11.143 11.952 -5.420 1.00 90.50 118 CYS A N 1
ATOM 861 C CA . CYS A 1 118 ? -11.327 10.638 -4.804 1.00 90.50 118 CYS A CA 1
ATOM 862 C C . CYS A 1 118 ? -10.451 10.461 -3.553 1.00 90.50 118 CYS A C 1
ATOM 864 O O . CYS A 1 118 ? -10.870 9.791 -2.610 1.00 90.50 118 CYS A O 1
ATOM 866 N N . LEU A 1 119 ? -9.270 11.087 -3.515 1.00 87.88 119 LEU A N 1
ATOM 867 C CA . LEU A 1 119 ? -8.428 11.154 -2.318 1.00 87.88 119 LEU A CA 1
ATOM 868 C C . LEU A 1 119 ? -9.074 12.005 -1.221 1.00 87.88 119 LEU A C 1
ATOM 870 O O . LEU A 1 119 ? -9.103 11.580 -0.071 1.00 87.88 119 LEU A O 1
ATOM 874 N N . ALA A 1 120 ? -9.640 13.162 -1.574 1.00 87.69 120 ALA A N 1
ATOM 875 C CA . ALA A 1 120 ? -10.366 14.005 -0.627 1.00 87.69 120 ALA A CA 1
ATOM 876 C C . ALA A 1 120 ? -11.571 13.263 -0.025 1.00 87.69 120 ALA A C 1
ATOM 878 O O . ALA A 1 120 ? -11.739 13.251 1.192 1.00 87.69 120 ALA A O 1
ATOM 879 N N . ALA A 1 121 ? -12.353 12.571 -0.862 1.00 86.62 121 ALA A N 1
ATOM 880 C CA . ALA A 1 121 ? -13.454 11.727 -0.398 1.00 86.62 121 ALA A CA 1
ATOM 881 C C . ALA A 1 121 ? -12.969 10.588 0.516 1.00 86.62 121 ALA A C 1
ATOM 883 O O . ALA A 1 121 ? -13.587 10.319 1.542 1.00 86.62 121 ALA A O 1
ATOM 884 N N . ALA A 1 122 ? -11.842 9.950 0.181 1.00 85.25 122 ALA A N 1
ATOM 885 C CA . ALA A 1 122 ? -11.256 8.903 1.013 1.00 85.25 122 ALA A CA 1
ATOM 886 C C . ALA A 1 122 ? -10.764 9.419 2.373 1.00 85.25 122 ALA A C 1
ATOM 888 O O . ALA A 1 122 ? -10.976 8.748 3.381 1.00 85.25 122 ALA A O 1
ATOM 889 N N . SER A 1 123 ? -10.153 10.609 2.421 1.00 84.81 123 SER A N 1
ATOM 890 C CA . SER A 1 123 ? -9.748 11.242 3.685 1.00 84.81 123 SER A CA 1
ATOM 891 C C . SER A 1 123 ? -10.957 11.565 4.555 1.00 84.81 123 SER A C 1
ATOM 893 O O . SER A 1 123 ? -10.985 11.172 5.717 1.00 84.81 123 SER A O 1
ATOM 895 N N . ALA A 1 124 ? -11.980 12.199 3.973 1.00 87.88 124 ALA A N 1
ATOM 896 C CA . ALA A 1 124 ? -13.205 12.553 4.685 1.00 87.88 124 ALA A CA 1
ATOM 897 C C . ALA A 1 124 ? -13.918 11.312 5.248 1.00 87.88 124 ALA A C 1
ATOM 899 O O . ALA A 1 124 ? -14.367 11.310 6.393 1.00 87.88 124 ALA A O 1
ATOM 900 N N . GLU A 1 125 ? -13.984 10.228 4.473 1.00 85.94 125 GLU A N 1
ATOM 901 C CA . GLU A 1 125 ? -14.595 8.979 4.927 1.00 85.94 125 GLU A CA 1
ATOM 902 C C . GLU A 1 125 ? -13.786 8.314 6.048 1.00 85.94 125 GLU A C 1
ATOM 904 O O . GLU A 1 125 ? -14.359 7.823 7.021 1.00 85.94 125 GLU A O 1
ATOM 909 N N . ARG A 1 126 ? -12.451 8.345 5.963 1.00 82.62 126 ARG A N 1
ATOM 910 C CA . ARG A 1 126 ? -11.576 7.853 7.035 1.00 82.62 126 ARG A CA 1
ATOM 911 C C . ARG A 1 126 ? -11.757 8.652 8.321 1.00 82.62 126 ARG A C 1
ATOM 913 O O . ARG A 1 126 ? -11.867 8.056 9.385 1.00 82.62 126 ARG A O 1
ATOM 920 N N . GLU A 1 127 ? -11.798 9.977 8.235 1.00 87.06 127 GLU A N 1
ATOM 921 C CA . GLU A 1 127 ? -12.045 10.853 9.388 1.00 87.06 127 GLU A CA 1
ATOM 922 C C . GLU A 1 127 ? -13.406 10.562 10.030 1.00 87.06 127 GLU A C 1
ATOM 924 O O . GLU A 1 127 ? -13.523 10.539 11.253 1.00 87.06 127 GLU A O 1
ATOM 929 N N . ARG A 1 128 ? -14.420 10.266 9.209 1.00 89.06 128 ARG A N 1
ATOM 930 C CA . ARG A 1 128 ? -15.765 9.916 9.670 1.00 89.06 128 ARG A CA 1
ATOM 931 C C . ARG A 1 128 ? -15.822 8.565 10.387 1.00 89.06 128 ARG A C 1
ATOM 933 O O . ARG A 1 128 ? -16.557 8.432 11.363 1.00 89.06 128 ARG A O 1
ATOM 940 N N . ILE A 1 129 ? -15.124 7.550 9.875 1.00 85.75 129 ILE A N 1
ATOM 941 C CA . ILE A 1 129 ? -15.146 6.187 10.435 1.00 85.75 129 ILE A CA 1
ATOM 942 C C . ILE A 1 129 ? -14.186 6.054 11.628 1.00 85.75 129 ILE A C 1
ATOM 944 O O . ILE A 1 129 ? -14.477 5.300 12.557 1.00 85.75 129 ILE A O 1
ATOM 948 N N . GLY A 1 130 ? -13.072 6.788 11.618 1.00 84.62 130 GLY A N 1
ATOM 949 C CA . GLY A 1 130 ? -11.978 6.620 12.571 1.00 84.62 130 GLY A CA 1
ATOM 950 C C . GLY A 1 130 ? -11.178 5.332 12.342 1.00 84.62 130 GLY A C 1
ATOM 951 O O . GLY A 1 130 ? -11.443 4.565 11.415 1.00 84.62 130 GLY A O 1
ATOM 952 N N . LEU A 1 131 ? -10.178 5.104 13.197 1.00 84.94 131 LEU A N 1
ATOM 953 C CA . LEU A 1 131 ? -9.396 3.865 13.209 1.00 84.94 131 LEU A CA 1
ATOM 954 C C . LEU A 1 131 ? -10.208 2.741 13.865 1.00 84.94 131 LEU A C 1
ATOM 956 O O . LEU A 1 131 ? -10.713 2.897 14.976 1.00 84.94 131 LEU A O 1
ATOM 960 N N . GLN A 1 132 ? -10.326 1.605 13.184 1.00 86.94 132 GLN A N 1
ATOM 961 C CA . GLN A 1 132 ? -11.041 0.421 13.661 1.00 86.94 132 GLN A CA 1
ATOM 962 C C . GLN A 1 132 ? -10.115 -0.596 14.332 1.00 86.94 132 GLN A C 1
ATOM 964 O O . GLN A 1 132 ? -10.570 -1.376 15.172 1.00 86.94 132 GLN A O 1
ATOM 969 N N . TRP A 1 133 ? -8.827 -0.603 13.983 1.00 88.31 133 TRP A N 1
ATOM 970 C CA . TRP A 1 133 ? -7.839 -1.539 14.517 1.00 88.31 133 TRP A CA 1
ATOM 971 C C . TRP A 1 133 ? -6.657 -0.803 15.142 1.00 88.31 133 TRP A C 1
ATOM 973 O O . TRP A 1 133 ? -5.496 -1.146 14.897 1.00 88.31 133 TRP A O 1
ATOM 983 N N . ASP A 1 134 ? -6.960 0.178 15.995 1.00 83.94 134 ASP A N 1
ATOM 984 C CA . ASP A 1 134 ? -5.928 0.873 16.754 1.00 83.94 134 ASP A CA 1
ATOM 985 C C . ASP A 1 134 ? -5.059 -0.128 17.536 1.00 83.94 134 ASP A C 1
ATOM 987 O O . ASP A 1 134 ? -5.529 -1.150 18.053 1.00 83.94 134 ASP A O 1
ATOM 991 N N . HIS A 1 135 ? -3.758 0.146 17.562 1.00 88.69 135 HIS A N 1
ATOM 992 C CA . HIS A 1 135 ? -2.736 -0.727 18.135 1.00 88.69 135 HIS A CA 1
ATOM 993 C C . HIS A 1 135 ? -2.718 -2.153 17.562 1.00 88.69 135 HIS A C 1
ATOM 995 O O . HIS A 1 135 ? -2.349 -3.104 18.257 1.00 88.69 135 HIS A O 1
ATOM 1001 N N . GLN A 1 136 ? -3.096 -2.345 16.298 1.00 92.94 136 GLN A N 1
ATOM 1002 C CA . GLN A 1 136 ? -2.875 -3.596 15.583 1.00 92.94 136 GLN A CA 1
ATOM 1003 C C . GLN A 1 136 ? -2.059 -3.350 14.317 1.00 92.94 136 GLN A C 1
ATOM 1005 O O . GLN A 1 136 ? -2.464 -2.607 13.435 1.00 92.94 136 GLN A O 1
ATOM 1010 N N . CYS A 1 137 ? -0.921 -4.033 14.199 1.00 94.25 137 CYS A N 1
ATOM 1011 C CA . CYS A 1 137 ? -0.063 -3.916 13.024 1.00 94.25 137 CYS A CA 1
ATOM 1012 C C . CYS A 1 137 ? -0.773 -4.406 11.752 1.00 94.25 137 CYS A C 1
ATOM 1014 O O . CYS A 1 137 ? -1.173 -5.569 11.677 1.00 94.25 137 CYS A O 1
ATOM 1016 N N . ASP A 1 138 ? -0.817 -3.565 10.721 1.00 94.00 138 ASP A N 1
ATOM 1017 C CA . ASP A 1 138 ? -1.448 -3.876 9.433 1.00 94.00 138 ASP A CA 1
ATOM 1018 C C . ASP A 1 138 ? -0.676 -4.921 8.618 1.00 94.00 138 ASP A C 1
ATOM 1020 O O . ASP A 1 138 ? -1.230 -5.534 7.708 1.00 94.00 138 ASP A O 1
ATOM 1024 N N . ALA A 1 139 ? 0.600 -5.158 8.941 1.00 93.06 139 ALA A N 1
ATOM 1025 C CA . ALA A 1 139 ? 1.413 -6.167 8.267 1.00 93.06 139 ALA A CA 1
ATOM 1026 C C . ALA A 1 139 ? 1.345 -7.545 8.938 1.00 93.06 139 ALA A C 1
ATOM 1028 O O . ALA A 1 139 ? 1.242 -8.551 8.244 1.00 93.06 139 ALA A O 1
ATOM 1029 N N . CYS A 1 140 ? 1.431 -7.622 10.270 1.00 93.75 140 CYS A N 1
ATOM 1030 C CA . CYS A 1 140 ? 1.547 -8.904 10.984 1.00 93.75 140 CYS A CA 1
ATOM 1031 C C . CYS A 1 140 ? 0.379 -9.225 11.922 1.00 93.75 140 CYS A C 1
ATOM 1033 O O . CYS A 1 140 ? 0.381 -10.279 12.551 1.00 93.75 140 CYS A O 1
ATOM 1035 N N . GLY A 1 141 ? -0.587 -8.318 12.078 1.00 93.38 141 GLY A N 1
ATOM 1036 C CA . GLY A 1 141 ? -1.768 -8.513 12.921 1.00 93.38 141 GLY A CA 1
ATOM 1037 C C . GLY A 1 141 ? -1.511 -8.500 14.428 1.00 93.38 141 GLY A C 1
ATOM 1038 O O . GLY A 1 141 ? -2.464 -8.596 15.206 1.00 93.38 141 GLY A O 1
ATOM 1039 N N . ARG A 1 142 ? -0.251 -8.365 14.869 1.00 94.38 142 ARG A N 1
ATOM 1040 C CA . ARG A 1 142 ? 0.105 -8.288 16.291 1.00 94.38 142 ARG A CA 1
ATOM 1041 C C . ARG A 1 142 ? -0.541 -7.058 16.925 1.00 94.38 142 ARG A C 1
ATOM 1043 O O . ARG A 1 142 ? -0.400 -5.955 16.398 1.00 94.38 142 ARG A O 1
ATOM 1050 N N . A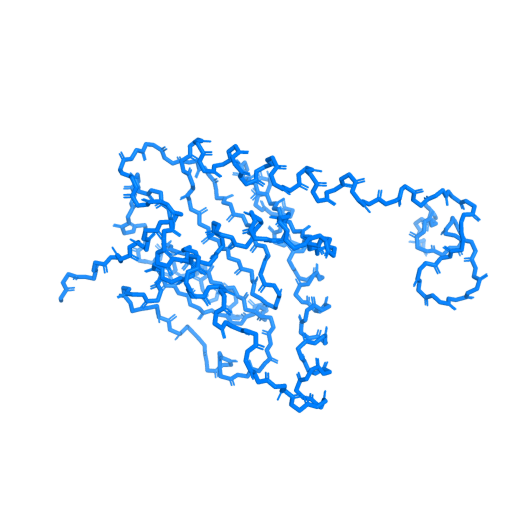RG A 1 143 ? -1.182 -7.252 18.081 1.00 93.56 143 ARG A N 1
ATOM 1051 C CA . ARG A 1 143 ? -1.663 -6.157 18.928 1.00 93.56 143 ARG A CA 1
ATOM 1052 C C . ARG A 1 143 ? -0.500 -5.569 19.720 1.00 93.56 143 ARG A C 1
ATOM 1054 O O . ARG A 1 143 ? 0.084 -6.253 20.555 1.00 93.56 143 ARG A O 1
ATOM 1061 N N . THR A 1 144 ? -0.111 -4.352 19.386 1.00 94.38 144 THR A N 1
ATOM 1062 C CA . THR A 1 144 ? 1.027 -3.622 19.948 1.00 94.38 144 THR A CA 1
ATOM 1063 C C . THR A 1 144 ? 0.911 -2.160 19.547 1.00 94.38 144 THR A C 1
ATOM 1065 O O . THR A 1 144 ? 0.225 -1.840 18.581 1.00 94.38 144 THR A O 1
ATOM 1068 N N . GLN A 1 145 ? 1.641 -1.276 20.225 1.00 90.81 145 GLN A N 1
ATOM 1069 C CA . GLN A 1 145 ? 1.791 0.094 19.752 1.00 90.81 145 GLN A CA 1
ATOM 1070 C C . GLN A 1 145 ? 2.298 0.094 18.302 1.00 90.81 145 GLN A C 1
ATOM 1072 O O . GLN A 1 145 ? 3.301 -0.551 17.970 1.00 90.81 145 GLN A O 1
ATOM 1077 N N . THR A 1 146 ? 1.558 0.784 17.447 1.00 89.00 146 THR A N 1
ATOM 1078 C CA . THR A 1 146 ? 1.897 1.016 16.049 1.00 89.00 146 THR A CA 1
ATOM 1079 C C . THR A 1 146 ? 2.439 2.426 15.883 1.00 89.00 146 THR A C 1
ATOM 1081 O O . THR A 1 146 ? 2.153 3.322 16.677 1.00 89.00 146 THR A O 1
ATOM 1084 N N . LEU A 1 147 ? 3.253 2.607 14.853 1.00 79.50 147 LEU A N 1
ATOM 1085 C CA . LEU A 1 147 ? 3.822 3.894 14.485 1.00 79.50 147 LEU A CA 1
ATOM 1086 C C . LEU A 1 147 ? 2.854 4.681 13.583 1.00 79.50 147 LEU A C 1
ATOM 1088 O O . LEU A 1 147 ? 1.946 4.112 12.968 1.00 79.50 147 LEU A O 1
ATOM 1092 N N . THR A 1 148 ? 3.077 5.993 13.516 1.00 70.62 148 THR A N 1
ATOM 1093 C CA . THR A 1 148 ? 2.429 6.962 12.614 1.00 70.62 148 THR A CA 1
ATOM 1094 C C . THR A 1 148 ? 2.639 6.581 11.136 1.00 70.62 148 THR A C 1
ATOM 1096 O O . THR A 1 148 ? 3.513 5.764 10.832 1.00 70.62 148 THR A O 1
ATOM 1099 N N . PRO A 1 149 ? 1.794 7.060 10.202 1.00 79.44 149 PRO A N 1
ATOM 1100 C CA . PRO A 1 149 ? 1.393 6.260 9.045 1.00 79.44 149 PRO A CA 1
ATOM 1101 C C . PRO A 1 149 ? 2.550 5.896 8.106 1.00 79.44 149 PRO A C 1
ATOM 1103 O O . PRO A 1 149 ? 3.440 6.699 7.832 1.00 79.44 149 PRO A O 1
ATOM 1106 N N . TYR A 1 150 ? 2.502 4.676 7.570 1.00 89.56 150 TYR A N 1
ATOM 1107 C CA . TYR A 1 150 ? 3.424 4.170 6.555 1.00 89.56 150 TYR A CA 1
ATOM 1108 C C . TYR A 1 150 ? 2.780 4.263 5.181 1.00 89.56 150 TYR A C 1
ATOM 1110 O O . TYR A 1 150 ? 1.613 3.908 5.031 1.00 89.56 150 TYR A O 1
ATOM 1118 N N . LEU A 1 151 ? 3.551 4.669 4.172 1.00 90.00 151 LEU A N 1
ATOM 1119 C CA . LEU A 1 151 ? 3.192 4.557 2.759 1.00 90.00 151 LEU A CA 1
ATOM 1120 C C . LEU A 1 151 ? 4.150 3.620 2.032 1.00 90.00 151 LEU A C 1
ATOM 1122 O O . LEU A 1 151 ? 5.356 3.862 2.004 1.00 90.00 151 LEU A O 1
ATOM 1126 N N . LEU A 1 152 ? 3.607 2.579 1.402 1.00 89.44 152 LEU A N 1
ATOM 1127 C CA . LEU A 1 152 ? 4.358 1.574 0.649 1.00 89.44 152 LEU A CA 1
ATOM 1128 C C . LEU A 1 152 ? 3.832 1.466 -0.783 1.00 89.44 152 LEU A C 1
ATOM 1130 O O . LEU A 1 152 ? 2.625 1.396 -0.995 1.00 89.44 152 LEU A O 1
ATOM 1134 N N . ALA A 1 153 ? 4.726 1.389 -1.768 1.00 87.06 153 ALA A N 1
ATOM 1135 C CA . ALA A 1 153 ? 4.341 1.150 -3.162 1.00 87.06 153 ALA A CA 1
ATOM 1136 C C . ALA A 1 153 ? 4.301 -0.350 -3.503 1.00 87.06 153 ALA A C 1
ATOM 1138 O O . ALA A 1 153 ? 5.233 -1.088 -3.187 1.00 87.06 153 ALA A O 1
ATOM 1139 N N . LEU A 1 154 ? 3.277 -0.802 -4.219 1.00 87.19 154 LEU A N 1
ATOM 1140 C CA . LEU A 1 154 ? 3.143 -2.139 -4.799 1.00 87.19 154 LEU A CA 1
ATOM 1141 C C . LEU A 1 154 ? 2.614 -2.006 -6.236 1.00 87.19 154 LEU A C 1
ATOM 1143 O O . LEU A 1 154 ? 1.412 -2.068 -6.483 1.00 87.19 154 LEU A O 1
ATOM 1147 N N . GLY A 1 155 ? 3.523 -1.778 -7.186 1.00 84.19 155 GLY A N 1
ATOM 1148 C CA . GLY A 1 155 ? 3.141 -1.455 -8.564 1.00 84.19 155 GLY A CA 1
ATOM 1149 C C . GLY A 1 155 ? 2.270 -0.188 -8.606 1.00 84.19 155 GLY A C 1
ATOM 1150 O O . GLY A 1 155 ? 2.669 0.819 -8.014 1.00 84.19 155 GLY A O 1
ATOM 1151 N N . PRO A 1 156 ? 1.076 -0.224 -9.232 1.00 86.31 156 PRO A N 1
ATOM 1152 C CA . PRO A 1 156 ? 0.195 0.938 -9.313 1.00 86.31 156 PRO A CA 1
ATOM 1153 C C . PRO A 1 156 ? -0.589 1.170 -8.009 1.00 86.31 156 PRO A C 1
ATOM 1155 O O . PRO A 1 156 ? -1.377 2.110 -7.912 1.00 86.31 156 PRO A O 1
ATOM 1158 N N . LEU A 1 157 ? -0.404 0.322 -6.993 1.00 89.44 157 LEU A N 1
ATOM 1159 C CA . LEU A 1 157 ? -1.038 0.460 -5.690 1.00 89.44 157 LEU A CA 1
ATOM 1160 C C . LEU A 1 157 ? -0.106 1.179 -4.709 1.00 89.44 157 LEU A C 1
ATOM 1162 O O . LEU A 1 157 ? 1.017 0.748 -4.467 1.00 89.44 157 LEU A O 1
ATOM 1166 N N . THR A 1 158 ? -0.595 2.242 -4.084 1.00 91.12 158 THR A N 1
ATOM 1167 C CA . THR A 1 158 ? -0.010 2.832 -2.879 1.00 91.12 158 THR A CA 1
ATOM 1168 C C . THR A 1 158 ? -0.797 2.329 -1.678 1.00 91.12 158 THR A C 1
ATOM 1170 O O . THR A 1 158 ? -2.020 2.396 -1.666 1.00 91.12 158 THR A O 1
ATOM 1173 N N . ILE A 1 159 ? -0.111 1.810 -0.670 1.00 92.81 159 ILE A N 1
ATOM 1174 C CA . ILE A 1 159 ? -0.712 1.219 0.524 1.00 92.81 159 ILE A CA 1
ATOM 1175 C C . ILE A 1 159 ? -0.376 2.114 1.712 1.00 92.81 159 ILE A C 1
ATOM 1177 O O . ILE A 1 159 ? 0.799 2.382 1.954 1.00 92.81 159 ILE A O 1
ATOM 1181 N N . SER A 1 160 ? -1.391 2.555 2.449 1.00 91.69 160 SER A N 1
ATOM 1182 C CA . SER A 1 160 ? -1.261 3.265 3.714 1.00 91.69 160 SER A CA 1
ATOM 1183 C C . SER A 1 160 ? -1.633 2.354 4.874 1.00 91.69 160 SER A C 1
ATOM 1185 O O . SER A 1 160 ? -2.710 1.764 4.856 1.00 91.69 160 SER A O 1
ATOM 1187 N N . GLY A 1 161 ? -0.772 2.255 5.884 1.00 92.12 161 GLY A N 1
ATOM 1188 C CA . GLY A 1 161 ? -1.087 1.493 7.089 1.00 92.12 161 GLY A CA 1
ATOM 1189 C C . GLY A 1 161 ? -0.205 1.823 8.286 1.00 92.12 161 GLY A C 1
ATOM 1190 O O . GLY A 1 161 ? 0.766 2.568 8.180 1.00 92.12 161 GLY A O 1
ATOM 1191 N N . HIS A 1 162 ? -0.548 1.250 9.428 1.00 92.50 162 HIS A N 1
ATOM 1192 C CA . HIS A 1 162 ? 0.130 1.399 10.705 1.00 92.50 162 HIS A CA 1
ATOM 1193 C C . HIS A 1 162 ? 0.929 0.132 11.005 1.00 92.50 162 HIS A C 1
ATOM 1195 O O . HIS A 1 162 ? 0.389 -0.975 11.082 1.00 92.50 162 HIS A O 1
ATOM 1201 N N . LEU A 1 163 ? 2.244 0.276 11.158 1.00 93.25 163 LEU A N 1
ATOM 1202 C CA . LEU A 1 163 ? 3.147 -0.851 11.384 1.00 93.25 163 LEU A CA 1
ATOM 1203 C C . LEU A 1 163 ? 3.669 -0.853 12.818 1.00 93.25 163 LEU A C 1
ATOM 1205 O O . LEU A 1 163 ? 3.890 0.198 13.416 1.00 93.25 163 LEU A O 1
ATOM 1209 N N . CYS A 1 164 ? 3.902 -2.043 13.371 1.00 94.06 164 CYS A N 1
ATOM 1210 C CA . CYS A 1 164 ? 4.690 -2.173 14.592 1.00 94.06 164 CYS A CA 1
ATOM 1211 C C . CYS A 1 164 ? 6.179 -1.931 14.310 1.00 94.06 164 CYS A C 1
ATOM 1213 O O . CYS A 1 164 ? 6.632 -2.059 13.172 1.00 94.06 164 CYS A O 1
ATOM 1215 N N . ASP A 1 165 ? 6.951 -1.658 15.362 1.00 92.19 165 ASP A N 1
ATOM 1216 C CA . ASP A 1 165 ? 8.389 -1.378 15.266 1.00 92.19 165 ASP A CA 1
ATOM 1217 C C . ASP A 1 165 ? 9.181 -2.461 14.502 1.00 92.19 165 ASP A C 1
ATOM 1219 O O . ASP A 1 165 ? 10.006 -2.148 13.647 1.00 92.19 165 ASP A O 1
ATOM 1223 N N . SER A 1 166 ? 8.880 -3.744 14.734 1.00 92.75 166 SER A N 1
ATOM 1224 C CA . SER A 1 166 ? 9.526 -4.845 14.003 1.00 92.75 166 SER A CA 1
ATOM 1225 C C . SER A 1 166 ? 9.241 -4.771 12.500 1.00 92.75 166 SER A C 1
ATOM 1227 O O . SER A 1 166 ? 10.169 -4.742 11.700 1.00 92.75 166 SER A O 1
ATOM 1229 N N . CYS A 1 167 ? 7.966 -4.682 12.104 1.00 92.50 167 CYS A N 1
ATOM 1230 C CA . CYS A 1 167 ? 7.591 -4.631 10.688 1.00 92.50 167 CYS A CA 1
ATOM 1231 C C . CYS A 1 167 ? 8.073 -3.343 10.005 1.00 92.50 167 CYS A C 1
ATOM 1233 O O . CYS A 1 167 ? 8.390 -3.360 8.815 1.00 92.50 167 CYS A O 1
ATOM 1235 N N . SER A 1 168 ? 8.153 -2.241 10.752 1.00 90.19 168 SER A N 1
ATOM 1236 C CA . SER A 1 168 ? 8.790 -0.999 10.317 1.00 90.19 168 SER A CA 1
ATOM 1237 C C . SER A 1 168 ? 10.258 -1.225 9.960 1.00 90.19 168 SER A C 1
ATOM 1239 O O . SER A 1 168 ? 10.665 -0.928 8.836 1.00 90.19 168 SER A O 1
ATOM 1241 N N . ARG A 1 169 ? 11.040 -1.804 10.881 1.00 89.06 169 ARG A N 1
ATOM 1242 C CA . ARG A 1 169 ? 12.468 -2.076 10.674 1.00 89.06 169 ARG A CA 1
ATOM 1243 C C . ARG A 1 169 ? 12.709 -3.033 9.513 1.00 89.06 169 ARG A C 1
ATOM 1245 O O . ARG A 1 169 ? 13.593 -2.774 8.695 1.00 89.06 169 ARG A O 1
ATOM 1252 N N . ASP A 1 170 ? 11.894 -4.076 9.391 1.00 88.69 170 ASP A N 1
ATOM 1253 C CA . ASP A 1 170 ? 11.978 -5.027 8.278 1.00 88.69 170 ASP A CA 1
ATOM 1254 C C . ASP A 1 170 ? 11.731 -4.325 6.935 1.00 88.69 170 ASP A C 1
ATOM 1256 O O . ASP A 1 170 ? 12.475 -4.511 5.969 1.00 88.69 170 ASP A O 1
ATOM 1260 N N . THR A 1 171 ? 10.719 -3.455 6.882 1.00 86.94 171 THR A N 1
ATOM 1261 C CA . THR A 1 171 ? 10.369 -2.693 5.676 1.00 86.94 171 THR A CA 1
ATOM 1262 C C . THR A 1 171 ? 11.435 -1.658 5.319 1.00 86.94 171 THR A C 1
ATOM 1264 O O . THR A 1 171 ? 11.781 -1.504 4.143 1.00 86.94 171 THR A O 1
ATOM 1267 N N . ALA A 1 172 ? 11.986 -0.970 6.320 1.00 84.44 172 ALA A N 1
ATOM 1268 C CA . ALA A 1 172 ? 13.076 -0.020 6.142 1.00 84.44 172 ALA A CA 1
ATOM 1269 C C . ALA A 1 172 ? 14.333 -0.721 5.615 1.00 84.44 172 ALA A C 1
ATOM 1271 O O . ALA A 1 172 ? 14.890 -0.283 4.612 1.00 84.44 172 ALA A O 1
ATOM 1272 N N . THR A 1 173 ? 14.718 -1.850 6.215 1.00 84.06 173 THR A N 1
ATOM 1273 C CA . THR A 1 173 ? 15.863 -2.668 5.780 1.00 84.06 173 THR A CA 1
ATOM 1274 C C . THR A 1 173 ? 15.683 -3.141 4.342 1.00 84.06 173 THR A C 1
ATOM 1276 O O . THR A 1 173 ? 16.545 -2.904 3.503 1.00 84.06 173 THR A O 1
ATOM 1279 N N . ALA A 1 174 ? 14.522 -3.716 4.011 1.00 80.06 174 ALA A N 1
ATOM 1280 C CA . ALA A 1 174 ? 14.234 -4.169 2.651 1.00 80.06 174 ALA A CA 1
ATOM 1281 C C . ALA A 1 174 ? 14.262 -3.022 1.623 1.00 80.06 174 ALA A C 1
ATOM 1283 O O . ALA A 1 174 ? 14.607 -3.233 0.458 1.00 80.06 174 ALA A O 1
ATOM 1284 N N . THR A 1 175 ? 13.902 -1.804 2.039 1.00 76.69 175 THR A N 1
ATOM 1285 C CA . THR A 1 175 ? 13.950 -0.627 1.166 1.00 76.69 175 THR A CA 1
ATOM 1286 C C . THR A 1 175 ? 15.363 -0.077 1.016 1.00 76.69 175 THR A C 1
ATOM 1288 O O . THR A 1 175 ? 15.739 0.282 -0.096 1.00 76.69 175 THR A O 1
ATOM 1291 N N . LEU A 1 176 ? 16.152 -0.031 2.090 1.00 76.38 176 LEU A N 1
ATOM 1292 C CA . LEU A 1 176 ? 17.560 0.369 2.043 1.00 76.38 176 LEU A CA 1
ATOM 1293 C C . LEU A 1 176 ? 18.368 -0.587 1.169 1.00 76.38 176 LEU A C 1
ATOM 1295 O O . LEU A 1 176 ? 19.068 -0.123 0.274 1.00 76.38 176 LEU A O 1
ATOM 1299 N N . ASP A 1 177 ? 18.156 -1.895 1.328 1.00 71.12 177 ASP A N 1
ATOM 1300 C CA . ASP A 1 177 ? 18.667 -2.915 0.416 1.00 71.12 177 ASP A CA 1
ATOM 1301 C C . ASP A 1 177 ? 18.353 -2.505 -1.036 1.00 71.12 177 ASP A C 1
ATOM 1303 O O . ASP A 1 177 ? 19.246 -2.330 -1.865 1.00 71.12 177 ASP A O 1
ATOM 1307 N N . ALA A 1 178 ? 17.077 -2.290 -1.369 1.00 67.31 178 ALA A N 1
ATOM 1308 C CA . ALA A 1 178 ? 16.672 -1.908 -2.723 1.00 67.31 178 ALA A CA 1
ATOM 1309 C C . ALA A 1 178 ? 17.300 -0.587 -3.205 1.00 67.31 178 ALA A C 1
ATOM 1311 O O . ALA A 1 178 ? 17.637 -0.454 -4.384 1.00 67.31 178 ALA A O 1
ATOM 1312 N N . ALA A 1 179 ? 17.494 0.371 -2.302 1.00 64.69 179 ALA A N 1
ATOM 1313 C CA . ALA A 1 179 ? 18.122 1.651 -2.590 1.00 64.69 179 ALA A CA 1
ATOM 1314 C C . ALA A 1 179 ? 19.629 1.521 -2.860 1.00 64.69 179 ALA A C 1
ATOM 1316 O O . ALA A 1 179 ? 20.154 2.275 -3.671 1.00 64.69 179 ALA A O 1
ATOM 1317 N N . GLU A 1 180 ? 20.323 0.531 -2.293 1.00 56.69 180 GLU A N 1
ATOM 1318 C CA . GLU A 1 180 ? 21.731 0.252 -2.621 1.00 56.69 180 GLU A CA 1
ATOM 1319 C C . GLU A 1 180 ? 21.922 -0.250 -4.065 1.00 56.69 180 GLU A C 1
ATOM 1321 O O . GLU A 1 180 ? 23.022 -0.174 -4.607 1.00 56.69 180 GLU A O 1
ATOM 1326 N N . SER A 1 181 ? 20.846 -0.684 -4.740 1.00 50.72 181 SER A N 1
ATOM 1327 C CA . SER A 1 181 ? 20.849 -0.895 -6.199 1.00 50.72 181 SER A CA 1
ATOM 1328 C C . SER A 1 181 ? 20.515 0.355 -7.029 1.00 50.72 181 SER A C 1
ATOM 1330 O O . SER A 1 181 ? 20.524 0.290 -8.259 1.00 50.72 181 SER A O 1
ATOM 1332 N N . VAL A 1 182 ? 20.274 1.513 -6.402 1.00 44.56 182 VAL A N 1
ATOM 1333 C CA . VAL A 1 182 ? 20.246 2.806 -7.100 1.00 44.56 182 VAL A CA 1
ATOM 1334 C C . VAL A 1 182 ? 21.687 3.166 -7.419 1.00 44.56 182 VAL A C 1
ATOM 1336 O O . VAL A 1 182 ? 22.409 3.755 -6.616 1.00 44.56 182 VAL A O 1
ATOM 1339 N N . GLN A 1 183 ? 22.123 2.789 -8.618 1.00 42.84 183 GLN A N 1
ATOM 1340 C CA . GLN A 1 183 ? 23.403 3.222 -9.148 1.00 42.84 183 GLN A CA 1
ATOM 1341 C C . GLN A 1 183 ? 23.445 4.752 -9.071 1.00 42.84 183 GLN A C 1
ATOM 1343 O O . GLN A 1 183 ? 22.631 5.429 -9.706 1.00 42.84 183 GLN A O 1
ATOM 1348 N N . ALA A 1 184 ? 24.351 5.303 -8.258 1.00 43.25 184 ALA A N 1
ATOM 1349 C CA . ALA A 1 184 ? 24.494 6.743 -8.114 1.00 43.25 184 ALA A CA 1
ATOM 1350 C C . ALA A 1 184 ? 24.759 7.346 -9.501 1.00 43.25 184 ALA A C 1
ATOM 1352 O O . ALA A 1 184 ? 25.857 7.238 -10.056 1.00 43.25 184 ALA A O 1
ATOM 1353 N N . LEU A 1 185 ? 23.730 7.957 -10.093 1.00 47.78 185 LEU A N 1
ATOM 1354 C CA . LEU A 1 185 ? 23.833 8.626 -11.380 1.00 47.78 185 LEU A CA 1
ATOM 1355 C C . LEU A 1 185 ? 24.764 9.816 -11.197 1.00 47.78 185 LEU A C 1
ATOM 1357 O O . LEU A 1 185 ? 24.381 10.873 -10.692 1.00 47.78 185 LEU A O 1
ATOM 1361 N N . SER A 1 186 ? 26.026 9.641 -11.594 1.00 61.66 186 SER A N 1
ATOM 1362 C CA . SER A 1 186 ? 26.975 10.743 -11.552 1.00 61.66 186 SER A CA 1
ATOM 1363 C C . SER A 1 186 ? 26.417 11.901 -12.380 1.00 61.66 186 SER A C 1
ATOM 1365 O O . SER A 1 186 ? 25.799 11.710 -13.429 1.00 61.66 186 SER A O 1
ATOM 1367 N N . ARG A 1 187 ? 26.693 13.143 -11.973 1.00 74.25 187 ARG A N 1
ATOM 1368 C CA . ARG A 1 187 ? 26.268 14.347 -12.715 1.00 74.25 187 ARG A CA 1
ATOM 1369 C C . ARG A 1 187 ? 26.668 14.324 -14.201 1.00 74.25 187 ARG A C 1
ATOM 1371 O O . ARG A 1 187 ? 26.109 15.081 -14.998 1.00 74.25 187 ARG A O 1
ATOM 1378 N N . LYS A 1 188 ? 27.663 13.512 -14.575 1.00 76.56 188 LYS A N 1
ATOM 1379 C CA . LYS A 1 188 ? 28.166 13.354 -15.944 1.00 76.56 188 LYS A CA 1
ATOM 1380 C C . LYS A 1 188 ? 27.578 12.146 -16.690 1.00 76.56 188 LYS A C 1
ATOM 1382 O O . LYS A 1 188 ? 27.763 12.106 -17.903 1.00 76.56 188 LYS A O 1
ATOM 1387 N N . ALA A 1 189 ? 26.893 11.221 -16.016 1.00 75.31 189 ALA A N 1
ATOM 1388 C CA . ALA A 1 189 ? 26.272 10.055 -16.639 1.00 75.31 189 ALA A CA 1
ATOM 1389 C C . ALA A 1 189 ? 25.206 10.470 -17.675 1.00 75.31 189 ALA A C 1
ATOM 1391 O O . ALA A 1 189 ? 24.618 11.553 -17.534 1.00 75.31 189 ALA A O 1
ATOM 1392 N N . PRO A 1 190 ? 24.954 9.654 -18.717 1.00 79.56 190 PRO A N 1
ATOM 1393 C CA . PRO A 1 190 ? 23.805 9.829 -19.601 1.00 79.56 190 PRO A CA 1
ATOM 1394 C C . PRO A 1 190 ? 22.502 9.900 -18.798 1.00 79.56 190 PRO A C 1
ATOM 1396 O O . PRO A 1 190 ? 22.345 9.227 -17.782 1.00 79.56 190 PRO A O 1
ATOM 1399 N N . CYS A 1 191 ? 21.577 10.759 -19.215 1.00 63.41 191 CYS A N 1
ATOM 1400 C CA . CYS A 1 191 ? 20.306 10.917 -18.529 1.00 63.41 191 CYS A CA 1
ATOM 1401 C C . CYS A 1 191 ? 19.394 9.717 -18.835 1.00 63.41 191 CYS A C 1
ATOM 1403 O O . CYS A 1 191 ? 19.202 9.408 -20.014 1.00 63.41 191 CYS A O 1
ATOM 1405 N N . PRO A 1 192 ? 18.786 9.085 -17.813 1.00 69.50 192 PRO A N 1
ATOM 1406 C CA . PRO A 1 192 ? 17.975 7.878 -17.992 1.00 69.50 192 PRO A CA 1
ATOM 1407 C C . PRO A 1 192 ? 16.688 8.096 -18.804 1.00 69.50 192 PRO A C 1
ATOM 1409 O O . PRO A 1 192 ? 16.070 7.128 -19.217 1.00 69.50 192 PRO A O 1
ATOM 1412 N N . CYS A 1 193 ? 16.297 9.342 -19.101 1.00 57.56 193 CYS A N 1
ATOM 1413 C CA . CYS A 1 193 ? 15.146 9.637 -19.963 1.00 57.56 193 CYS A CA 1
ATOM 1414 C C . CYS A 1 193 ? 15.401 9.420 -21.469 1.00 57.56 193 CYS A C 1
ATOM 1416 O O . CYS A 1 193 ? 14.579 9.823 -22.284 1.00 57.56 193 CYS A O 1
ATOM 1418 N N . GLY A 1 194 ? 16.567 8.892 -21.862 1.00 69.44 194 GLY A N 1
ATOM 1419 C CA . GLY A 1 194 ? 16.888 8.605 -23.267 1.00 69.44 194 GLY A CA 1
ATOM 1420 C C . GLY A 1 194 ? 17.227 9.830 -24.127 1.00 69.44 194 GLY A C 1
ATOM 1421 O O . GLY A 1 194 ? 17.512 9.690 -25.309 1.00 69.44 194 GLY A O 1
ATOM 1422 N N . SER A 1 195 ? 17.281 11.037 -23.554 1.00 76.06 195 SER A N 1
ATOM 1423 C CA . SER A 1 195 ? 17.528 12.288 -24.300 1.00 76.06 195 SER A CA 1
ATOM 1424 C C . SER A 1 195 ? 18.928 12.435 -24.920 1.00 76.06 195 SER A C 1
ATOM 1426 O O . SER A 1 195 ? 19.218 13.455 -25.545 1.00 76.06 195 SER A O 1
ATOM 1428 N N . GLY A 1 196 ? 19.848 11.502 -24.653 1.00 85.38 196 GLY A N 1
ATOM 1429 C CA . GLY A 1 196 ? 21.268 11.605 -25.016 1.00 85.38 196 GLY A CA 1
ATOM 1430 C C . GLY A 1 196 ? 22.057 12.675 -24.240 1.00 85.38 196 GLY A C 1
ATOM 1431 O O . GLY A 1 196 ? 23.274 12.786 -24.388 1.00 85.38 196 GLY A O 1
ATOM 1432 N N . ARG A 1 197 ? 21.407 13.470 -23.377 1.00 86.25 197 ARG A N 1
ATOM 1433 C CA . ARG A 1 197 ? 22.053 14.523 -22.572 1.00 86.25 197 ARG A CA 1
ATOM 1434 C C . ARG A 1 197 ? 22.638 13.955 -21.279 1.00 86.25 197 ARG A C 1
ATOM 1436 O O . ARG A 1 197 ? 22.146 12.969 -20.746 1.00 86.25 197 ARG A O 1
ATOM 1443 N N . ARG A 1 198 ? 23.654 14.620 -20.711 1.00 79.56 198 ARG A N 1
ATOM 1444 C CA . ARG A 1 198 ? 24.171 14.299 -19.362 1.00 79.56 198 A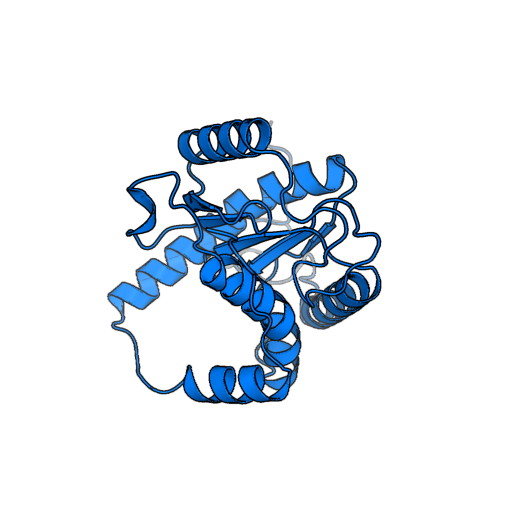RG A CA 1
ATOM 1445 C C . ARG A 1 198 ? 23.141 14.659 -18.288 1.00 79.56 198 ARG A C 1
ATOM 1447 O O . ARG A 1 198 ? 22.513 15.712 -18.396 1.00 79.56 198 ARG A O 1
ATOM 1454 N N . PHE A 1 199 ? 23.052 13.867 -17.218 1.00 77.12 199 PHE A N 1
ATOM 1455 C CA . PHE A 1 199 ? 22.081 14.036 -16.132 1.00 77.12 199 PHE A CA 1
ATOM 1456 C C . PHE A 1 199 ? 22.031 15.477 -15.596 1.00 77.12 199 PHE A C 1
ATOM 1458 O O . PHE A 1 199 ? 20.960 16.077 -15.581 1.00 77.12 199 PHE A O 1
ATOM 1465 N N . LYS A 1 200 ? 23.181 16.114 -15.306 1.00 79.31 200 LYS A N 1
ATOM 1466 C CA . LYS A 1 200 ? 23.235 17.512 -14.812 1.00 79.31 200 LYS A CA 1
ATOM 1467 C C . LYS A 1 200 ? 22.700 18.593 -15.764 1.00 79.31 200 LYS A C 1
ATOM 1469 O O . LYS A 1 200 ? 22.620 19.749 -15.368 1.00 79.31 200 LYS A O 1
ATOM 1474 N N . ARG A 1 201 ? 22.469 18.259 -17.038 1.00 82.62 201 ARG A N 1
ATOM 1475 C CA . ARG A 1 201 ? 21.944 19.159 -18.085 1.00 82.62 201 ARG A CA 1
ATOM 1476 C C . ARG A 1 201 ? 20.523 18.774 -18.520 1.00 82.62 201 ARG A C 1
ATOM 1478 O O . ARG A 1 201 ? 20.038 19.262 -19.536 1.00 82.62 201 ARG A O 1
ATOM 1485 N N . CYS A 1 202 ? 19.897 17.863 -17.789 1.00 85.19 202 CYS A N 1
ATOM 1486 C CA . CYS A 1 202 ? 18.524 17.424 -17.978 1.00 85.19 202 CYS A CA 1
ATOM 1487 C C . CYS A 1 202 ? 17.870 17.403 -16.586 1.00 85.19 202 CYS A C 1
ATOM 1489 O O . CYS A 1 202 ? 17.878 18.430 -15.915 1.00 85.19 202 CYS A O 1
ATOM 1491 N N . HIS A 1 203 ? 17.405 16.254 -16.104 1.00 76.94 203 HIS A N 1
ATOM 1492 C CA . HIS A 1 203 ? 16.732 16.113 -14.805 1.00 76.94 203 HIS A CA 1
ATOM 1493 C C . HIS A 1 203 ? 17.594 16.418 -13.564 1.00 76.94 203 HIS A C 1
ATOM 1495 O O . HIS A 1 203 ? 17.057 16.695 -12.502 1.00 76.94 203 HIS A O 1
ATOM 1501 N N . GLY A 1 204 ? 18.925 16.408 -13.679 1.00 66.94 204 GLY A N 1
ATOM 1502 C CA . GLY A 1 204 ? 19.849 16.839 -12.622 1.00 66.94 204 GLY A CA 1
ATOM 1503 C C . GLY A 1 204 ? 20.231 18.323 -12.696 1.00 66.94 204 GLY A C 1
ATOM 1504 O O . GLY A 1 204 ? 21.253 18.718 -12.125 1.00 66.94 204 GLY A O 1
ATOM 1505 N N . SER A 1 205 ? 19.505 19.127 -13.482 1.00 79.25 205 SER A N 1
ATOM 1506 C CA . SER A 1 205 ? 19.705 20.574 -13.568 1.00 79.25 205 SER A CA 1
ATOM 1507 C C . SER A 1 205 ? 19.121 21.253 -12.334 1.00 79.25 205 SER A C 1
ATOM 1509 O O . SER A 1 205 ? 17.930 21.165 -12.075 1.00 79.25 205 SER A O 1
ATOM 1511 N N . THR A 1 206 ? 19.956 21.978 -11.596 1.00 60.78 206 THR A N 1
ATOM 1512 C CA . THR A 1 206 ? 19.545 22.770 -10.426 1.00 60.78 206 THR A CA 1
ATOM 1513 C C . THR A 1 206 ? 19.176 24.208 -10.788 1.00 60.78 206 THR A C 1
ATOM 1515 O O . THR A 1 206 ? 19.043 25.049 -9.903 1.00 60.78 206 THR A O 1
ATOM 1518 N N . ARG A 1 207 ? 19.051 24.535 -12.082 1.00 58.06 207 ARG A N 1
ATOM 1519 C CA . ARG A 1 207 ? 18.462 25.813 -12.486 1.00 58.06 207 ARG A 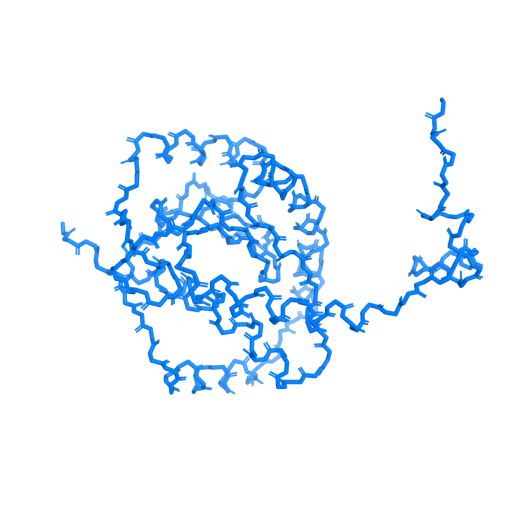CA 1
ATOM 1520 C C . ARG A 1 207 ? 16.961 25.713 -12.261 1.00 58.06 207 ARG A C 1
ATOM 1522 O O . ARG A 1 207 ? 16.268 25.128 -13.088 1.00 58.06 207 ARG A O 1
ATOM 1529 N N . ALA A 1 208 ? 16.503 26.257 -11.136 1.00 46.75 208 ALA A N 1
ATOM 1530 C CA . ALA A 1 208 ? 15.112 26.636 -10.965 1.00 46.75 208 ALA A CA 1
ATOM 1531 C C . ALA A 1 208 ? 14.682 27.421 -12.211 1.00 46.75 208 ALA A C 1
ATOM 1533 O O . ALA A 1 208 ? 15.390 28.331 -12.650 1.00 46.75 208 ALA A O 1
ATOM 1534 N N . THR A 1 209 ? 13.582 27.000 -12.823 1.00 45.34 209 THR A N 1
ATOM 1535 C CA . THR A 1 209 ? 12.862 27.796 -13.812 1.00 45.34 209 THR A CA 1
ATOM 1536 C C . THR A 1 209 ? 12.462 29.101 -13.133 1.00 45.34 209 THR A C 1
ATOM 1538 O O . THR A 1 209 ? 11.610 29.083 -12.246 1.00 45.34 209 THR A O 1
ATOM 1541 N N . ALA A 1 210 ? 13.163 30.180 -13.482 1.00 37.00 210 ALA A N 1
ATOM 1542 C CA . ALA A 1 210 ? 12.672 31.541 -13.313 1.00 37.00 210 ALA A CA 1
ATOM 1543 C C . ALA A 1 210 ? 11.533 31.792 -14.306 1.00 37.00 210 ALA A C 1
ATOM 1545 O O . ALA A 1 210 ? 11.582 31.173 -15.398 1.00 37.00 210 ALA A O 1
#

Secondary structure (DSSP, 8-state):
---PPP---HHHHHHHHHHTTSSPPPHHHHHHHHHHHHHHHHHHHHHHHHHHHTT-EEE-----S-HHHHHHHHHHHHHHHHHHHHT--EE-SGGGGSSS-EEEEETTEEEEESSHHHHHHHHHHHHHH--SSTTB-TTT--BSPBPSPEEEEETTEEEEE--BHHHHHHHHHHHHHHHHTS----TTSBPTTSSSSBGGGTTT------

InterPro domains:
  IPR004027 SEC-C motif [PF02810] (187-204)

pLDDT: mean 80.99, std 12.2, range [37.0, 94.44]

Radius of gyration: 18.31 Å; chains: 1; bounding box: 49×52×45 Å

Foldseek 3Di:
DPLAFDFDDPVVVVVVVVPPPDDDDDPVVVVLLVVQLVVLLVLLVVVQVVQVVVVHHEQDDDFDPDPVLVCLQCQLVVRLVRRQVSSPAAEQDPCQPPSHQWEAESFNGYIFGSDPVRVVSVVVVCVVVDGPLAQAASRGRDRHHWDRWYWGDDRSYIYITTHDPVVVVSNVVSSVVRCVPVPPQPQQHQPPVPPRDRCCVPVVPPPDDD

Organism: NCBI:txid3238631